Protein AF-A0A3D1TS89-F1 (afdb_monomer_lite)

Foldseek 3Di:
DDDDDPPDPPDDDDDDDDDDDDDDDDDYDDDDDDDDDDDDDDDDDDDDDDDPDDDPDDDPDDDPDDDPPPDDVPDPDPDPDDPDPPDVCVVVVVPQPPVNLLVLLVVLLVLLVVLQVLLVCLQVPVQVSLLVVLLVQLVVLQVQLVVLLVCLVPPPPDDVVVSVVSNVSSVVSNVVSVVSNVCSRVNSLVVLLVVLLVVLVVLLVQLVVLVVVLVVDPPPPVSPVSSVVSNVSSVCCNVPVNVVSVVCSNVVSVVSNVSSVVSNVVSVVSPPPDPDDDDD

Radius of gyration: 34.72 Å; chains: 1; bounding box: 80×98×60 Å

pLDDT: mean 70.54, std 24.96, range [25.84, 98.44]

Structure (mmCIF, N/CA/C/O backbone):
data_AF-A0A3D1TS89-F1
#
_entry.id   AF-A0A3D1TS89-F1
#
loop_
_atom_site.group_PDB
_atom_site.id
_atom_site.type_symbol
_atom_site.label_atom_id
_atom_site.label_alt_id
_atom_site.label_comp_id
_atom_site.label_asym_id
_atom_site.label_entity_id
_atom_site.label_seq_id
_atom_site.pdbx_PDB_ins_code
_atom_site.Cartn_x
_atom_site.Cartn_y
_atom_site.Cartn_z
_atom_site.occupancy
_atom_site.B_iso_or_equiv
_atom_site.auth_seq_id
_atom_site.auth_comp_id
_atom_site.auth_asym_id
_atom_site.auth_atom_id
_atom_site.pdbx_PDB_model_num
ATOM 1 N N . MET A 1 1 ? 14.063 82.127 -15.639 1.00 40.19 1 MET A N 1
ATOM 2 C CA . MET A 1 1 ? 14.107 81.182 -16.774 1.00 40.19 1 MET A CA 1
ATOM 3 C C . MET A 1 1 ? 12.756 80.495 -16.838 1.00 40.19 1 MET A C 1
ATOM 5 O O . MET A 1 1 ? 12.401 79.827 -15.882 1.00 40.19 1 MET A O 1
ATOM 9 N N . ASN A 1 2 ? 11.974 80.741 -17.889 1.00 48.22 2 ASN A N 1
ATOM 10 C CA . ASN A 1 2 ? 10.830 79.889 -18.227 1.00 48.22 2 ASN A CA 1
ATOM 11 C C . ASN A 1 2 ? 11.417 78.583 -18.782 1.00 48.22 2 ASN A C 1
ATOM 13 O O . ASN A 1 2 ? 12.290 78.688 -19.651 1.00 48.22 2 ASN A O 1
ATOM 17 N N . PRO A 1 3 ? 11.088 77.401 -18.238 1.00 41.72 3 PRO A N 1
ATOM 18 C CA . PRO A 1 3 ? 10.093 76.563 -18.924 1.00 41.72 3 PRO A CA 1
ATOM 19 C C . PRO A 1 3 ? 9.348 75.574 -17.996 1.00 41.72 3 PRO A C 1
ATOM 21 O O . PRO A 1 3 ? 9.825 75.229 -16.920 1.00 41.72 3 PRO A O 1
ATOM 24 N N . GLY A 1 4 ? 8.202 75.044 -18.432 1.00 39.94 4 GLY A N 1
ATOM 25 C CA . GLY A 1 4 ? 7.553 73.945 -17.704 1.00 39.94 4 GLY A CA 1
ATOM 26 C C . GLY A 1 4 ? 6.252 73.428 -18.305 1.00 39.94 4 GLY A C 1
ATOM 27 O O . GLY A 1 4 ? 5.284 73.226 -17.587 1.00 39.94 4 GLY A O 1
ATOM 28 N N . ASN A 1 5 ? 6.227 73.294 -19.629 1.00 49.88 5 ASN A N 1
ATOM 29 C CA . ASN A 1 5 ? 5.169 72.696 -20.442 1.00 49.88 5 ASN A CA 1
ATOM 30 C C . ASN A 1 5 ? 4.596 71.393 -19.814 1.00 49.88 5 ASN A C 1
ATOM 32 O O . ASN A 1 5 ? 5.383 70.489 -19.545 1.00 49.88 5 ASN A O 1
ATOM 36 N N . PRO A 1 6 ? 3.268 71.238 -19.640 1.00 52.34 6 PRO A N 1
ATOM 37 C CA . PRO A 1 6 ? 2.650 70.055 -19.020 1.00 52.34 6 PRO A CA 1
ATOM 38 C C . PRO A 1 6 ? 2.683 68.758 -19.859 1.00 52.34 6 PRO A C 1
ATOM 40 O O . PRO A 1 6 ? 1.991 67.801 -19.529 1.00 52.34 6 PRO A O 1
ATOM 43 N N . ASN A 1 7 ? 3.488 68.697 -20.924 1.00 53.22 7 ASN A N 1
ATOM 44 C CA . ASN A 1 7 ? 3.628 67.532 -21.803 1.00 53.22 7 ASN A CA 1
ATOM 45 C C . ASN A 1 7 ? 5.015 66.875 -21.670 1.00 53.22 7 ASN A C 1
ATOM 47 O O . ASN A 1 7 ? 5.720 66.730 -22.668 1.00 53.22 7 ASN A O 1
ATOM 51 N N . ASP A 1 8 ? 5.419 66.491 -20.456 1.00 48.09 8 ASP A N 1
ATOM 52 C CA . ASP A 1 8 ? 6.586 65.621 -20.256 1.00 48.09 8 ASP A CA 1
ATOM 53 C C . ASP A 1 8 ? 6.126 64.167 -20.002 1.00 48.09 8 ASP A C 1
ATOM 55 O O . ASP A 1 8 ? 5.500 63.900 -18.974 1.00 48.09 8 ASP A O 1
ATOM 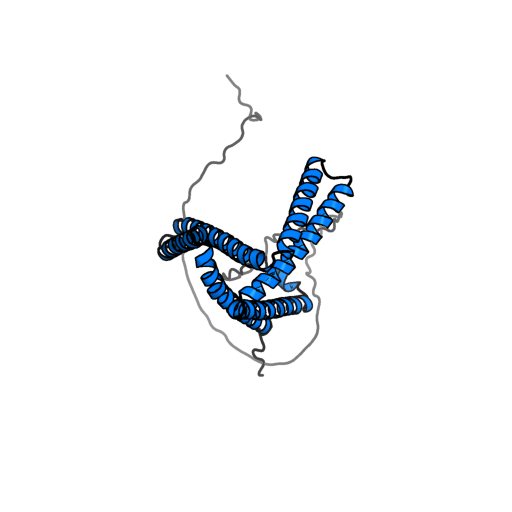59 N N . PRO A 1 9 ? 6.396 63.209 -20.913 1.00 53.19 9 PRO A N 1
ATOM 60 C CA . PRO A 1 9 ? 5.955 61.816 -20.787 1.00 53.19 9 PRO A CA 1
ATOM 61 C C . PRO A 1 9 ? 6.736 60.964 -19.771 1.00 53.19 9 PRO A C 1
ATOM 63 O O . PRO A 1 9 ? 6.579 59.743 -19.776 1.00 53.19 9 PRO A O 1
ATOM 66 N N . SER A 1 10 ? 7.611 61.540 -18.942 1.00 51.03 10 SER A N 1
ATOM 67 C CA . SER A 1 10 ? 8.634 60.769 -18.223 1.00 51.03 10 SER A CA 1
ATOM 68 C C . SER A 1 10 ? 8.554 60.778 -16.688 1.00 51.03 10 SER A C 1
ATOM 70 O O . SER A 1 10 ? 9.584 60.714 -16.020 1.00 51.03 10 SER A O 1
ATOM 72 N N . GLN A 1 11 ? 7.351 60.757 -16.093 1.00 43.72 11 GLN A N 1
ATOM 73 C CA . GLN A 1 11 ? 7.194 60.449 -14.658 1.00 43.72 11 GLN A CA 1
ATOM 74 C C . GLN A 1 11 ? 5.981 59.545 -14.347 1.00 43.72 11 GLN A C 1
ATOM 76 O O . GLN A 1 11 ? 4.845 59.936 -14.615 1.00 43.72 11 GLN A O 1
ATOM 81 N N . PRO A 1 12 ? 6.181 58.348 -13.754 1.00 53.97 12 PRO A N 1
ATOM 82 C CA . PRO A 1 12 ? 5.082 57.504 -13.288 1.00 53.97 12 PRO A CA 1
ATOM 83 C C . PRO A 1 12 ? 4.510 58.001 -11.938 1.00 53.97 12 PRO A C 1
ATOM 85 O O . PRO A 1 12 ? 5.282 58.236 -11.004 1.00 53.97 12 PRO A O 1
ATOM 88 N N . PRO A 1 13 ? 3.176 58.137 -11.788 1.00 44.53 13 PRO A N 1
ATOM 89 C CA . PRO A 1 13 ? 2.550 58.598 -10.547 1.00 44.53 13 PRO A CA 1
ATOM 90 C C . PRO A 1 13 ? 2.378 57.475 -9.505 1.00 44.53 13 PRO A C 1
ATOM 92 O O . PRO A 1 13 ? 1.856 56.400 -9.797 1.00 44.53 13 PRO A O 1
ATOM 95 N N . GLN A 1 14 ? 2.787 57.754 -8.262 1.00 46.47 14 GLN A N 1
ATOM 96 C CA . GLN A 1 14 ? 2.504 56.938 -7.073 1.00 46.47 14 GLN A CA 1
ATOM 97 C C . GLN A 1 14 ? 1.085 57.220 -6.533 1.00 46.47 14 GLN A C 1
ATOM 99 O O . GLN A 1 14 ? 0.728 58.393 -6.409 1.00 46.47 14 GLN A O 1
ATOM 104 N N . PRO A 1 15 ? 0.291 56.211 -6.123 1.00 50.06 15 PRO A N 1
ATOM 105 C CA . PRO A 1 15 ? -0.938 56.450 -5.360 1.00 50.06 15 PRO A CA 1
ATOM 106 C C . PRO A 1 15 ? -0.674 56.530 -3.847 1.00 50.06 15 PRO A C 1
ATOM 108 O O . PRO A 1 15 ? -0.185 55.581 -3.234 1.00 50.06 15 PRO A O 1
ATOM 111 N N . GLY A 1 16 ? -1.019 57.678 -3.257 1.00 37.56 16 GLY A N 1
ATOM 112 C CA . GLY A 1 16 ? -0.952 57.962 -1.824 1.00 37.56 16 GLY A CA 1
ATOM 113 C C . GLY A 1 16 ? -2.135 57.408 -1.021 1.00 37.56 16 GLY A C 1
ATOM 114 O O . GLY A 1 16 ? -3.261 57.316 -1.504 1.00 37.56 16 GLY A O 1
ATOM 115 N N . TYR A 1 17 ? -1.853 57.068 0.237 1.00 35.25 17 TYR A N 1
ATOM 116 C CA . TYR A 1 17 ? -2.813 56.662 1.264 1.00 35.25 17 TYR A CA 1
ATOM 117 C C . TYR A 1 17 ? -3.604 57.876 1.807 1.00 35.25 17 TYR A C 1
ATOM 119 O O . TYR A 1 17 ? -2.996 58.869 2.201 1.00 35.25 17 TYR A O 1
ATOM 127 N N . GLY A 1 18 ? -4.936 57.776 1.913 1.00 38.44 18 GLY A N 1
ATOM 128 C CA . GLY A 1 18 ? -5.810 58.690 2.680 1.00 38.44 18 GLY A CA 1
ATOM 129 C C . GLY A 1 18 ? -6.929 57.877 3.351 1.00 38.44 18 GLY A C 1
ATOM 130 O O . GLY A 1 18 ? -7.566 57.071 2.686 1.00 38.44 18 GLY A O 1
ATOM 131 N N . ALA A 1 19 ? -7.005 57.795 4.684 1.00 33.06 19 ALA A N 1
ATOM 132 C CA . ALA A 1 19 ? -7.527 58.762 5.665 1.00 33.06 19 ALA A CA 1
ATOM 133 C C . ALA A 1 19 ? -9.059 58.640 5.860 1.00 33.06 19 ALA A C 1
ATOM 135 O O . ALA A 1 19 ? -9.847 59.096 5.040 1.00 33.06 19 ALA A O 1
ATOM 136 N N . TYR A 1 20 ? -9.456 58.006 6.973 1.00 37.00 20 TYR A N 1
ATOM 137 C CA . TYR A 1 20 ? -10.838 57.851 7.448 1.00 37.00 20 TYR A CA 1
ATOM 138 C C . TYR A 1 20 ? -11.316 59.086 8.231 1.00 37.00 20 TYR A C 1
ATOM 140 O O . TYR A 1 20 ? -10.572 59.582 9.077 1.00 37.00 20 TYR A O 1
ATOM 148 N N . ALA A 1 21 ? -12.584 59.485 8.054 1.00 37.97 21 ALA A N 1
ATOM 149 C CA . ALA A 1 21 ? -13.381 60.192 9.070 1.00 37.97 21 ALA A CA 1
ATOM 150 C C . ALA A 1 21 ? -14.913 60.016 8.841 1.00 37.97 21 ALA A C 1
ATOM 152 O O . ALA A 1 21 ? -15.308 59.788 7.698 1.00 37.97 21 ALA A O 1
ATOM 153 N N . PRO A 1 22 ? -15.773 60.099 9.889 1.00 50.25 22 PRO A N 1
ATOM 154 C CA . PRO A 1 22 ? -17.150 59.568 9.905 1.00 50.25 22 PRO A CA 1
ATOM 155 C C . PRO A 1 22 ? -18.265 60.639 10.008 1.00 50.25 22 PRO A C 1
ATOM 157 O O . PRO A 1 22 ? -18.001 61.778 10.386 1.00 50.25 22 PRO A O 1
ATOM 160 N N . SER A 1 23 ? -19.536 60.256 9.803 1.00 34.03 23 SER A N 1
ATOM 161 C CA . SER A 1 23 ? -20.705 61.026 10.278 1.00 34.03 23 SER A CA 1
ATOM 162 C C . SER A 1 23 ? -21.947 60.155 10.565 1.00 34.03 23 SER A C 1
ATOM 164 O O . SER A 1 23 ? -22.224 59.171 9.886 1.00 34.03 23 SER A O 1
ATOM 166 N N . GLN A 1 24 ? -22.646 60.523 11.646 1.00 36.09 24 GLN A N 1
ATOM 167 C CA . GLN A 1 24 ? -23.848 59.930 12.259 1.00 36.09 24 GLN A CA 1
ATOM 168 C C . GLN A 1 24 ? -25.147 60.567 11.720 1.00 36.09 24 GLN A C 1
ATOM 170 O O . GLN A 1 24 ? -25.081 61.725 11.323 1.00 36.09 24 GLN A O 1
ATOM 175 N N . GLN A 1 25 ? -26.301 59.875 11.838 1.00 34.69 25 GLN A N 1
ATOM 176 C CA . GLN A 1 25 ? -27.691 60.369 12.112 1.00 34.69 25 GLN A CA 1
ATOM 177 C C . GLN A 1 25 ? -28.694 59.220 11.795 1.00 34.69 25 GLN A C 1
ATOM 179 O O . GLN A 1 25 ? -28.602 58.656 10.715 1.00 34.69 25 GLN A O 1
ATOM 184 N N . ALA A 1 26 ? -29.514 58.624 12.682 1.00 29.94 26 ALA A N 1
ATOM 185 C CA . ALA A 1 26 ? -30.564 59.061 13.631 1.00 29.94 26 ALA A CA 1
ATOM 186 C C . ALA A 1 26 ? -32.002 59.160 13.030 1.00 29.94 26 ALA A C 1
ATOM 188 O O . ALA A 1 26 ? -32.164 59.753 11.974 1.00 29.94 26 ALA A O 1
ATOM 189 N N . GLN A 1 27 ? -33.001 58.654 13.799 1.00 31.94 27 GLN A N 1
ATOM 190 C CA . GLN A 1 27 ? -34.487 58.866 13.780 1.00 31.94 27 GLN A CA 1
ATOM 191 C C . GLN A 1 27 ? -35.398 57.875 12.995 1.00 31.94 27 GLN A C 1
ATOM 193 O O . GLN A 1 27 ? -35.215 57.678 11.805 1.00 31.94 27 GLN A O 1
ATOM 198 N N . GLN A 1 28 ? -36.245 57.066 13.686 1.00 29.56 28 GLN A N 1
ATOM 199 C CA . GLN A 1 28 ? -37.684 57.267 14.080 1.00 29.56 28 GLN A CA 1
ATOM 200 C C . GLN A 1 28 ? -38.658 57.109 12.878 1.00 29.56 28 GLN A C 1
ATOM 202 O O . GLN A 1 28 ? -38.358 57.637 11.826 1.00 29.56 28 GLN A O 1
ATOM 207 N N . SER A 1 29 ? -39.864 56.507 12.878 1.00 28.30 29 SER A N 1
ATOM 208 C CA . SER A 1 29 ? -40.803 55.880 13.840 1.00 28.30 29 SER A CA 1
ATOM 209 C C . SER A 1 29 ? -42.105 55.461 13.075 1.00 28.30 29 SER A C 1
ATOM 211 O O . SER A 1 29 ? -42.263 55.906 11.944 1.00 28.30 29 SER A O 1
ATOM 213 N N . GLN A 1 30 ? -43.044 54.740 13.736 1.00 29.59 30 GLN A N 1
ATOM 214 C CA . GLN A 1 30 ? -44.508 54.551 13.439 1.00 29.59 30 GLN A CA 1
ATOM 215 C C . GLN A 1 30 ? -44.925 53.362 12.522 1.00 29.59 30 GLN A C 1
ATOM 217 O O . GLN A 1 30 ? -44.375 53.200 11.443 1.00 29.59 30 GLN A O 1
ATOM 222 N N . GLN A 1 31 ? -45.690 52.355 13.013 1.00 29.03 31 GLN A N 1
ATOM 223 C CA . GLN A 1 31 ? -47.183 52.239 13.125 1.00 29.03 31 GLN A CA 1
ATOM 224 C C . GLN A 1 31 ? -47.865 52.272 11.728 1.00 29.03 31 GLN A C 1
ATOM 226 O O . GLN A 1 31 ? -47.502 53.114 10.927 1.00 29.03 31 GLN A O 1
ATOM 231 N N . GLN A 1 32 ? -48.822 51.424 11.306 1.00 30.34 32 GLN A N 1
ATOM 232 C CA . GLN A 1 32 ? -50.065 50.998 11.963 1.00 30.34 32 GLN A CA 1
ATOM 233 C C . GLN A 1 32 ? -50.898 50.052 11.037 1.00 30.34 32 GLN A C 1
ATOM 235 O O . GLN A 1 32 ? -50.837 50.201 9.822 1.00 30.34 32 GLN A O 1
ATOM 240 N N . ASP A 1 33 ? -51.659 49.127 11.644 1.00 27.08 33 ASP A N 1
ATOM 241 C CA . ASP A 1 33 ? -52.978 48.516 11.310 1.00 27.08 33 ASP A CA 1
ATOM 242 C C . ASP A 1 33 ? -53.505 48.230 9.874 1.00 27.08 33 ASP A C 1
ATOM 244 O O . ASP A 1 33 ? -53.543 49.098 9.009 1.00 27.08 33 ASP A O 1
ATOM 248 N N . GLY A 1 34 ? -54.152 47.053 9.714 1.00 25.84 34 GLY A N 1
ATOM 249 C CA . GLY A 1 34 ? -55.278 46.852 8.770 1.00 25.84 34 GLY A CA 1
ATOM 250 C C . GLY A 1 34 ? -55.470 45.432 8.172 1.00 25.84 34 GLY A C 1
ATOM 251 O O . GLY A 1 34 ? -54.607 45.010 7.410 1.00 25.84 34 GLY A O 1
ATOM 252 N N . PRO A 1 35 ? -56.573 44.691 8.453 1.00 40.28 35 PRO A N 1
ATOM 253 C CA . PRO A 1 35 ? -56.769 43.272 8.082 1.00 40.28 35 PRO A CA 1
ATOM 254 C C . PRO A 1 35 ? -57.795 43.026 6.941 1.00 40.28 35 PRO A C 1
ATOM 256 O O . PRO A 1 35 ? -58.349 43.973 6.399 1.00 40.28 35 PRO A O 1
ATOM 259 N N . GLN A 1 36 ? -58.115 41.735 6.698 1.00 29.09 36 GLN A N 1
ATOM 260 C CA . GLN A 1 36 ? -59.255 41.161 5.930 1.00 29.09 36 GLN A CA 1
ATOM 261 C C . GLN A 1 36 ? -59.064 40.992 4.408 1.00 29.09 36 GLN A C 1
ATOM 263 O O . GLN A 1 36 ? -58.451 41.818 3.758 1.00 29.09 36 GLN A O 1
ATOM 268 N N . SER A 1 37 ? -59.609 39.992 3.707 1.00 29.36 37 SER A N 1
ATOM 269 C CA . SER A 1 37 ? -60.299 38.721 3.995 1.00 29.36 37 SER A CA 1
ATOM 270 C C . SER A 1 37 ? -60.780 38.171 2.639 1.00 29.36 37 SER A C 1
ATOM 272 O O . SER A 1 37 ? -61.256 38.962 1.831 1.00 29.36 37 SER A O 1
ATOM 274 N N . GLY A 1 38 ? -60.811 36.847 2.452 1.00 25.98 38 GLY A N 1
ATOM 275 C CA . GLY A 1 38 ? -61.900 36.206 1.698 1.00 25.98 38 GLY A CA 1
ATOM 276 C C . GLY A 1 38 ? -61.616 35.666 0.289 1.00 25.98 38 GLY A C 1
ATOM 277 O O . GLY A 1 38 ? -61.514 36.421 -0.666 1.00 25.98 38 GLY A O 1
ATOM 278 N N . GLY A 1 39 ? -61.703 34.336 0.177 1.00 27.80 39 GLY A N 1
ATOM 279 C CA . GLY A 1 39 ? -62.531 33.675 -0.844 1.00 27.80 39 GLY A CA 1
ATOM 280 C C . GLY A 1 39 ? -61.820 33.090 -2.077 1.00 27.80 39 GLY A C 1
ATOM 281 O O . GLY A 1 39 ? -60.832 33.667 -2.514 1.00 27.80 39 GLY A O 1
ATOM 282 N N . PRO A 1 40 ? -62.281 31.937 -2.613 1.00 43.97 40 PRO A N 1
ATOM 283 C CA . PRO A 1 40 ? -61.486 31.051 -3.463 1.00 43.97 40 PRO A CA 1
ATOM 284 C C . PRO A 1 40 ? -61.878 31.104 -4.955 1.00 43.97 40 PRO A C 1
ATOM 286 O O . PRO A 1 40 ? -62.817 31.793 -5.338 1.00 43.97 40 PRO A O 1
ATOM 289 N N . ASP A 1 41 ? -61.166 30.297 -5.748 1.00 32.06 41 ASP A N 1
ATOM 290 C CA . ASP A 1 41 ? -61.476 29.856 -7.118 1.00 32.06 41 ASP A CA 1
ATOM 291 C C . ASP A 1 41 ? -60.986 30.746 -8.275 1.00 32.06 41 ASP A C 1
ATOM 293 O O . ASP A 1 41 ? -61.513 31.819 -8.545 1.00 32.06 41 ASP A O 1
ATOM 297 N N . ALA A 1 42 ? -59.987 30.241 -9.012 1.00 31.33 42 ALA A N 1
ATOM 298 C CA . ALA A 1 42 ? -60.090 29.918 -10.444 1.00 31.33 42 ALA A CA 1
ATOM 299 C C . ALA A 1 42 ? -58.698 29.850 -11.093 1.00 31.33 42 ALA A C 1
ATOM 301 O O . ALA A 1 42 ? -57.951 30.824 -11.170 1.00 31.33 42 ALA A O 1
ATOM 302 N N . GLU A 1 43 ? -58.372 28.666 -11.600 1.00 34.66 43 GLU A N 1
ATOM 303 C CA . GLU A 1 43 ? -57.300 28.431 -12.559 1.00 34.66 43 GLU A CA 1
ATOM 304 C C . GLU A 1 43 ? -57.565 29.211 -13.858 1.00 34.66 43 GLU A C 1
ATOM 306 O O . GLU A 1 43 ? -58.669 29.128 -14.393 1.00 34.66 43 GLU A O 1
ATOM 311 N N . GLN A 1 44 ? -56.551 29.894 -14.410 1.00 31.62 44 GLN A N 1
ATOM 312 C CA . GLN A 1 44 ? -56.351 30.015 -15.862 1.00 31.62 44 GLN A CA 1
ATOM 313 C C . GLN A 1 44 ? -54.963 30.590 -16.226 1.00 31.62 44 GLN A C 1
ATOM 315 O O . GLN A 1 44 ? -54.577 31.690 -15.852 1.00 31.62 44 GLN A O 1
ATOM 320 N N . THR A 1 45 ? -54.245 29.749 -16.971 1.00 31.86 45 THR A N 1
ATOM 321 C CA . THR A 1 45 ? -53.106 29.873 -17.907 1.00 31.86 45 THR A CA 1
ATOM 322 C C . THR A 1 45 ? -52.733 31.246 -18.527 1.00 31.86 45 THR A C 1
ATOM 324 O O . THR A 1 45 ? -53.512 32.193 -18.507 1.00 31.86 45 THR A O 1
ATOM 327 N N . PRO A 1 46 ? -51.519 31.364 -19.117 1.00 40.91 46 PRO A N 1
ATOM 328 C CA . PRO A 1 46 ? -50.626 32.509 -18.954 1.00 40.91 46 PRO A CA 1
ATOM 329 C C . PRO A 1 46 ? -50.844 33.614 -19.993 1.00 40.91 46 PRO A C 1
ATOM 331 O O . PRO A 1 46 ? -50.979 33.346 -21.187 1.00 40.91 46 PRO A O 1
ATOM 334 N N . ARG A 1 47 ? -50.763 34.880 -19.563 1.00 26.80 47 ARG A N 1
ATOM 335 C CA . ARG A 1 47 ? -50.569 36.014 -20.473 1.00 26.80 47 ARG A CA 1
ATOM 336 C C . ARG A 1 47 ? -49.153 36.557 -20.371 1.00 26.80 47 ARG A C 1
ATOM 338 O O . ARG A 1 47 ? -48.759 37.158 -19.380 1.00 26.80 47 ARG A O 1
ATOM 345 N N . TYR A 1 48 ? -48.434 36.360 -21.468 1.00 37.03 48 TYR A N 1
ATOM 346 C CA . TYR A 1 48 ? -47.291 37.154 -21.883 1.00 37.03 48 TYR A CA 1
ATOM 347 C C . TYR A 1 48 ? -47.722 38.630 -21.919 1.00 37.03 48 TYR A C 1
ATOM 349 O O . TYR A 1 48 ? -48.597 38.996 -22.704 1.00 37.03 48 TYR A O 1
ATOM 357 N N . SER A 1 49 ? -47.144 39.469 -21.063 1.00 34.19 49 SER A N 1
ATOM 358 C CA . SER A 1 49 ? -47.250 40.924 -21.172 1.00 34.19 49 SER A CA 1
ATOM 359 C C . SER A 1 49 ? -45.842 41.466 -21.335 1.00 34.19 49 SER A C 1
ATOM 361 O O . SER A 1 49 ? -45.052 41.444 -20.397 1.00 34.19 49 SER A O 1
ATOM 363 N N . GLY A 1 50 ? -45.527 41.889 -22.558 1.00 33.69 50 GLY A N 1
ATOM 364 C CA . GLY A 1 50 ? -44.294 42.599 -22.865 1.00 33.69 50 GLY A CA 1
ATOM 365 C C . GLY A 1 50 ? -44.259 43.970 -22.191 1.00 33.69 50 GLY A C 1
ATOM 366 O O . GLY A 1 50 ? -45.296 44.599 -21.969 1.00 33.69 50 GLY A O 1
ATOM 367 N N . ASN A 1 51 ? -43.051 44.435 -21.884 1.00 35.94 51 ASN A N 1
ATOM 368 C CA . ASN A 1 51 ? -42.816 45.791 -21.406 1.00 35.94 51 ASN A CA 1
ATOM 369 C C . ASN A 1 51 ? -43.135 46.803 -22.531 1.00 35.94 51 ASN A C 1
ATOM 371 O O . ASN A 1 51 ? -42.574 46.668 -23.620 1.00 35.94 51 ASN A O 1
ATOM 375 N N . PRO A 1 52 ? -43.969 47.838 -22.300 1.00 33.22 52 PRO A N 1
ATOM 376 C CA . PRO A 1 52 ? -44.369 48.799 -23.338 1.00 33.22 52 PRO A CA 1
ATOM 377 C C . PRO A 1 52 ? -43.351 49.914 -23.625 1.00 33.22 52 PRO A C 1
ATOM 379 O O . PRO A 1 52 ? -43.662 50.839 -24.368 1.00 33.22 52 PRO A O 1
ATOM 382 N N . TYR A 1 53 ? -42.148 49.863 -23.057 1.00 37.81 53 TYR A N 1
ATOM 383 C CA . TYR A 1 53 ? -41.115 50.878 -23.273 1.00 37.81 53 TYR A CA 1
ATOM 384 C C . TYR A 1 53 ? -39.897 50.248 -23.947 1.00 37.81 53 TYR A C 1
ATOM 386 O O . TYR A 1 53 ? -38.922 49.868 -23.305 1.00 37.81 53 TYR A O 1
ATOM 394 N N . GLY A 1 54 ? -39.992 50.103 -25.268 1.00 34.78 54 GLY A N 1
ATOM 395 C CA . GLY A 1 54 ? -38.855 49.793 -26.127 1.00 34.78 54 GLY A CA 1
ATOM 396 C C . GLY A 1 54 ? -37.984 51.033 -26.332 1.00 34.78 54 GLY A C 1
ATOM 397 O O . GLY A 1 54 ? -38.489 52.105 -26.659 1.00 34.78 54 GLY A O 1
ATOM 398 N N . ASN A 1 55 ? -36.674 50.879 -26.149 1.00 37.41 55 ASN A N 1
ATOM 399 C CA . ASN A 1 55 ? -35.682 51.911 -26.439 1.00 37.41 55 ASN A CA 1
ATOM 400 C C . ASN A 1 55 ? -35.527 52.060 -27.974 1.00 37.41 55 ASN A C 1
ATOM 402 O O . ASN A 1 55 ? -35.212 51.066 -28.630 1.00 37.41 55 ASN A O 1
ATOM 406 N N . PRO A 1 56 ? -35.713 53.252 -28.576 1.00 34.94 56 PRO A N 1
ATOM 407 C CA . PRO A 1 56 ? -35.788 53.414 -30.034 1.00 34.94 56 PRO A CA 1
ATOM 408 C C . PRO A 1 56 ? -34.432 53.580 -30.751 1.00 34.94 56 PRO A C 1
ATOM 410 O O . PRO A 1 56 ? -34.410 53.892 -31.937 1.00 34.94 56 PRO A O 1
ATOM 413 N N . TYR A 1 57 ? -33.300 53.338 -30.087 1.00 37.09 57 TYR A N 1
ATOM 414 C CA . TYR A 1 57 ? -31.976 53.332 -30.724 1.00 37.09 57 TYR A CA 1
ATOM 415 C C . TYR A 1 57 ? -31.335 51.948 -30.602 1.00 37.09 57 TYR A C 1
ATOM 417 O O . TYR A 1 57 ? -30.539 51.675 -29.707 1.00 37.09 57 TYR A O 1
ATOM 425 N N . GLY A 1 58 ? -31.727 51.053 -31.509 1.00 36.69 58 GLY A N 1
ATOM 426 C CA . GLY A 1 58 ? -31.046 49.781 -31.727 1.00 36.69 58 GLY A CA 1
ATOM 427 C C . GLY A 1 58 ? -29.754 49.994 -32.515 1.00 36.69 58 GLY A C 1
ATOM 428 O O . GLY A 1 58 ? -29.770 50.598 -33.586 1.00 36.69 58 GLY A O 1
ATOM 429 N N . ASN A 1 59 ? -28.637 49.486 -31.995 1.00 37.47 59 ASN A N 1
ATOM 430 C CA . ASN A 1 59 ? -27.371 49.427 -32.723 1.00 37.47 59 ASN A CA 1
ATOM 431 C C . ASN A 1 59 ? -27.423 48.236 -33.713 1.00 37.47 59 ASN A C 1
ATOM 433 O O . ASN A 1 59 ? -27.690 47.117 -33.271 1.00 37.47 59 ASN A O 1
ATOM 437 N N . PRO A 1 60 ? -27.188 48.422 -35.027 1.00 36.25 60 PRO A N 1
ATOM 438 C CA . PRO A 1 60 ? -27.552 47.435 -36.053 1.00 36.25 60 PRO A CA 1
ATOM 439 C C . PRO A 1 60 ? -26.515 46.326 -36.317 1.00 36.25 60 PRO A C 1
ATOM 441 O O . PRO A 1 60 ? -26.672 45.569 -37.270 1.00 36.25 60 PRO A O 1
ATOM 444 N N . TYR A 1 61 ? -25.478 46.173 -35.491 1.00 37.22 61 TYR A N 1
ATOM 445 C CA . TYR A 1 61 ? -24.484 45.106 -35.658 1.00 37.22 61 TYR A CA 1
ATOM 446 C C . TYR A 1 61 ? -24.448 44.212 -34.419 1.00 37.22 61 TYR A C 1
ATOM 448 O O . TYR A 1 61 ? -23.853 44.551 -33.398 1.00 37.22 61 TYR A O 1
ATOM 456 N N . GLY A 1 62 ? -25.137 43.075 -34.511 1.00 35.38 62 GLY A N 1
ATOM 457 C CA . GLY A 1 62 ? -25.149 42.039 -33.486 1.00 35.38 62 GLY A CA 1
ATOM 458 C C . GLY A 1 62 ? -23.895 41.164 -33.520 1.00 35.38 62 GLY A C 1
ATOM 459 O O . GLY A 1 62 ? -23.449 40.743 -34.584 1.00 35.38 62 GLY A O 1
ATOM 460 N N . TYR A 1 63 ? -23.393 40.831 -32.332 1.00 33.41 63 TYR A N 1
ATOM 461 C CA . TYR A 1 63 ? -22.549 39.663 -32.078 1.00 33.41 63 TYR A CA 1
ATOM 462 C C . TYR A 1 63 ? -23.232 38.807 -30.993 1.00 33.41 63 TYR A C 1
ATOM 464 O O . TYR A 1 63 ? -23.673 39.363 -29.986 1.00 33.41 63 TYR A O 1
ATOM 472 N N . PRO A 1 64 ? -23.350 37.474 -31.154 1.00 40.66 64 PRO A N 1
ATOM 473 C CA . PRO A 1 64 ? -24.182 36.626 -30.299 1.00 40.66 64 PRO A CA 1
ATOM 474 C C . PRO A 1 64 ? -23.416 36.082 -29.081 1.00 40.66 64 PRO A C 1
ATOM 476 O O . PRO A 1 64 ? -23.456 34.888 -28.801 1.00 40.66 64 PRO A O 1
ATOM 479 N N . TYR A 1 65 ? -22.713 36.944 -28.349 1.00 38.97 65 TYR A N 1
ATOM 480 C CA . TYR A 1 65 ? -22.140 36.588 -27.050 1.00 38.97 65 TYR A CA 1
ATOM 481 C C . TYR A 1 65 ? -22.539 37.645 -26.023 1.00 38.97 65 TYR A C 1
ATOM 483 O O . TYR A 1 65 ? -21.979 38.736 -25.975 1.00 38.97 65 TYR A O 1
ATOM 491 N N . GLY A 1 66 ? -23.554 37.321 -25.221 1.00 39.56 66 GLY A N 1
ATOM 492 C CA . GLY A 1 66 ? -23.929 38.118 -24.060 1.00 39.56 66 GLY A CA 1
ATOM 493 C C . GLY A 1 66 ? -22.872 37.978 -22.966 1.00 39.56 66 GLY A C 1
ATOM 494 O O . GLY A 1 66 ? -22.567 36.866 -22.536 1.00 39.56 66 GLY A O 1
ATOM 495 N N . ASN A 1 67 ? -22.316 39.105 -22.522 1.00 33.41 67 ASN A N 1
ATOM 496 C CA . ASN A 1 67 ? -21.467 39.173 -21.337 1.00 33.41 67 ASN A CA 1
ATOM 497 C C . ASN A 1 67 ? -22.244 38.661 -20.104 1.00 33.41 67 ASN A C 1
ATOM 499 O O . ASN A 1 67 ? -23.330 39.174 -19.834 1.00 33.41 67 ASN A O 1
ATOM 503 N N . PRO A 1 68 ? -21.693 37.733 -19.299 1.00 44.62 68 PRO A N 1
ATOM 504 C CA . PRO A 1 68 ? -22.346 37.228 -18.086 1.00 44.62 68 PRO A CA 1
ATOM 505 C C . PRO A 1 68 ? -22.283 38.211 -16.901 1.00 44.62 68 PRO A C 1
ATOM 507 O O . PRO A 1 68 ? -22.777 37.906 -15.821 1.00 44.62 68 PRO A O 1
ATOM 510 N N . TYR A 1 69 ? -21.700 39.395 -17.099 1.00 44.47 69 TYR A N 1
ATOM 511 C CA . TYR A 1 69 ? -21.598 40.459 -16.102 1.00 44.47 69 TYR A CA 1
ATOM 512 C C . TYR A 1 69 ? -22.364 41.696 -16.576 1.00 44.47 69 TYR A C 1
ATOM 514 O O . TYR A 1 69 ? -21.791 42.756 -16.817 1.00 44.47 69 TYR A O 1
ATOM 522 N N . GLY A 1 70 ? -23.671 41.539 -16.780 1.00 37.69 70 GLY A N 1
ATOM 523 C CA . GLY A 1 70 ? -24.582 42.671 -16.904 1.00 37.69 70 GLY A CA 1
ATOM 524 C C . GLY A 1 70 ? -24.891 43.205 -15.511 1.00 37.69 70 GLY A C 1
ATOM 525 O O . GLY A 1 70 ? -25.763 42.674 -14.834 1.00 37.69 70 GLY A O 1
ATOM 526 N N . TYR A 1 71 ? -24.148 44.216 -15.066 1.00 43.62 71 TYR A N 1
ATOM 527 C CA . TYR A 1 71 ? -24.545 45.021 -13.915 1.00 43.62 71 TYR A CA 1
ATOM 528 C C . TYR A 1 71 ? -25.698 45.922 -14.368 1.00 43.62 71 TYR A C 1
ATOM 530 O O . TYR A 1 71 ? -25.480 46.823 -15.178 1.00 43.62 71 TYR A O 1
ATOM 538 N N . ASP A 1 72 ? -26.918 45.638 -13.909 1.00 42.03 72 ASP A N 1
ATOM 539 C CA . ASP A 1 72 ? -28.074 46.519 -14.082 1.00 42.03 72 ASP A CA 1
ATOM 540 C C . ASP A 1 72 ? -28.088 47.517 -12.911 1.00 42.03 72 ASP A C 1
ATOM 542 O O . ASP A 1 72 ? -28.360 47.126 -11.774 1.00 42.03 72 ASP A O 1
ATOM 546 N N . PRO A 1 73 ? -27.757 48.799 -13.137 1.00 41.28 73 PRO A N 1
ATOM 547 C CA . PRO A 1 73 ? -27.654 49.777 -12.062 1.00 41.28 73 PRO A CA 1
ATOM 548 C C . PRO A 1 73 ? -29.016 50.217 -11.493 1.00 41.28 73 PRO A C 1
ATOM 550 O O . PRO A 1 73 ? -29.031 51.054 -10.594 1.00 41.28 73 PRO A O 1
ATOM 553 N N . ASN A 1 74 ? -30.152 49.696 -11.981 1.00 42.19 74 ASN A N 1
ATOM 554 C CA . ASN A 1 74 ? -31.484 50.124 -11.539 1.00 42.19 74 ASN A CA 1
ATOM 555 C C . ASN A 1 74 ? -32.279 49.081 -10.735 1.00 42.19 74 ASN A C 1
ATOM 557 O O . ASN A 1 74 ? -33.424 49.355 -10.365 1.00 42.19 74 ASN A O 1
ATOM 561 N N . SER A 1 75 ? -31.710 47.926 -10.383 1.00 42.59 75 SER A N 1
ATOM 562 C CA . SER A 1 75 ? -32.403 46.965 -9.515 1.00 42.59 75 SER A CA 1
ATOM 563 C C . SER A 1 75 ? -32.314 47.373 -8.037 1.00 42.59 75 SER A C 1
ATOM 565 O O . SER A 1 75 ? -31.369 47.022 -7.334 1.00 42.59 75 SER A O 1
ATOM 567 N N . HIS A 1 76 ? -33.320 48.095 -7.543 1.00 42.84 76 HIS A N 1
ATOM 568 C CA . HIS A 1 76 ? -33.551 48.256 -6.104 1.00 42.84 76 HIS A CA 1
ATOM 569 C C . HIS A 1 76 ? -34.273 47.013 -5.565 1.00 42.84 76 HIS A C 1
ATOM 571 O O . HIS A 1 76 ? -35.495 47.003 -5.420 1.00 42.84 76 HIS A O 1
ATOM 577 N N . SER A 1 77 ? -33.527 45.943 -5.294 1.00 43.16 77 SER A N 1
ATOM 578 C CA . SER A 1 77 ? -34.024 44.800 -4.525 1.00 43.16 77 SER A CA 1
ATOM 579 C C . SER A 1 77 ? -33.738 45.031 -3.042 1.00 43.16 77 SER A C 1
ATOM 581 O O . SER A 1 77 ? -32.598 44.942 -2.588 1.00 43.16 77 SER A O 1
ATOM 583 N N . ASN A 1 78 ? -34.797 45.356 -2.300 1.00 45.03 78 ASN A N 1
ATOM 584 C CA . ASN A 1 78 ? -34.824 45.317 -0.843 1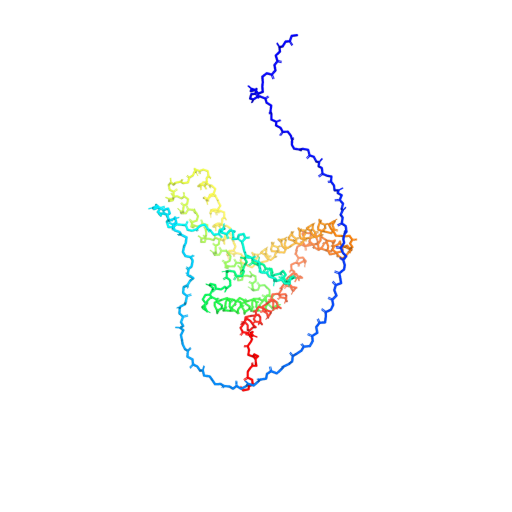.00 45.03 78 ASN A CA 1
ATOM 585 C C . ASN A 1 78 ? -34.723 43.856 -0.387 1.00 45.03 78 ASN A C 1
ATOM 587 O O . ASN A 1 78 ? -35.750 43.207 -0.212 1.00 45.03 78 ASN A O 1
ATOM 591 N N . ASP A 1 79 ? -33.506 43.351 -0.198 1.00 45.22 79 ASP A N 1
ATOM 592 C CA . ASP A 1 79 ? -33.276 42.047 0.422 1.00 45.22 79 ASP A CA 1
ATOM 593 C C . ASP A 1 79 ? -32.460 42.215 1.703 1.00 45.22 79 ASP A C 1
ATOM 595 O O . ASP A 1 79 ? -31.296 42.623 1.722 1.00 45.22 79 ASP A O 1
ATOM 599 N N . SER A 1 80 ? -33.128 41.933 2.812 1.00 40.12 80 SER A N 1
ATOM 600 C CA . SER A 1 80 ? -32.565 41.870 4.147 1.00 40.12 80 SER A CA 1
ATOM 601 C C . SER A 1 80 ? -31.560 40.723 4.243 1.00 40.12 80 SER A C 1
ATOM 603 O O . SER A 1 80 ? -31.942 39.585 4.479 1.00 40.12 80 SER A O 1
ATOM 605 N N . GLY A 1 81 ? -30.275 41.043 4.100 1.00 44.31 81 GLY A N 1
ATOM 606 C CA . GLY A 1 81 ? -29.187 40.537 4.946 1.00 44.31 81 GLY A CA 1
ATOM 607 C C . GLY A 1 81 ? -28.946 39.028 5.074 1.00 44.31 81 GLY A C 1
ATOM 608 O O . GLY A 1 81 ? -28.207 38.646 5.981 1.00 44.31 81 GLY A O 1
ATOM 609 N N . GLU A 1 82 ? -29.495 38.173 4.215 1.00 36.44 82 GLU A N 1
ATOM 610 C CA . GLU A 1 82 ? -29.124 36.758 4.184 1.00 36.44 82 GLU A CA 1
ATOM 611 C C . GLU A 1 82 ? -28.037 36.558 3.123 1.00 36.44 82 GLU A C 1
ATOM 613 O O . GLU A 1 82 ? -28.290 36.517 1.920 1.00 36.44 82 GLU A O 1
ATOM 618 N N . TRP A 1 83 ? -26.781 36.503 3.574 1.00 43.00 83 TRP A N 1
ATOM 619 C CA . TRP A 1 83 ? -25.653 36.121 2.729 1.00 43.00 83 TRP A CA 1
ATOM 620 C C . TRP A 1 83 ? -25.842 34.667 2.298 1.00 43.00 83 TRP A C 1
ATOM 622 O O . TRP A 1 83 ? -25.403 33.754 2.999 1.00 43.00 83 TRP A O 1
ATOM 632 N N . GLU A 1 84 ? -26.487 34.427 1.155 1.00 50.31 84 GLU A N 1
ATOM 633 C CA . GLU A 1 84 ? -26.443 33.102 0.549 1.00 50.31 84 GLU A CA 1
ATOM 634 C C . GLU A 1 84 ? -24.983 32.795 0.177 1.00 50.31 84 GLU A C 1
ATOM 636 O O . GLU A 1 84 ? -24.381 33.513 -0.631 1.00 50.31 84 GLU A O 1
ATOM 641 N N . PRO A 1 85 ? -24.372 31.736 0.739 1.00 56.50 85 PRO A N 1
ATOM 642 C CA . PRO A 1 85 ? -23.054 31.320 0.313 1.00 56.50 85 PRO A CA 1
ATOM 643 C C . PRO A 1 85 ? -23.174 30.814 -1.124 1.00 56.50 85 PRO A C 1
ATOM 645 O O . PRO A 1 85 ? -23.617 29.684 -1.367 1.00 56.50 85 PRO A O 1
ATOM 648 N N . VAL A 1 86 ? -22.754 31.648 -2.078 1.00 53.19 86 VAL A N 1
ATOM 649 C CA . VAL A 1 86 ? -22.468 31.250 -3.459 1.00 53.19 86 VAL A CA 1
ATOM 650 C C . VAL A 1 86 ? -21.349 30.217 -3.426 1.00 53.19 86 VAL A C 1
ATOM 652 O O . VAL A 1 86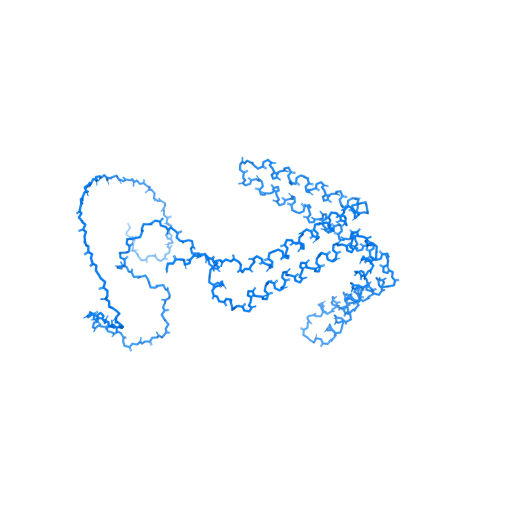 ? -20.161 30.501 -3.520 1.00 53.19 86 VAL A O 1
ATOM 655 N N . SER A 1 87 ? -21.746 28.975 -3.189 1.00 53.88 87 SER A N 1
ATOM 656 C CA . SER A 1 87 ? -20.851 27.841 -3.085 1.00 53.88 87 SER A CA 1
ATOM 657 C C . SER A 1 87 ? -20.472 27.454 -4.516 1.00 53.88 87 SER A C 1
ATOM 659 O O . SER A 1 87 ? -21.331 26.960 -5.252 1.00 53.88 87 SER A O 1
ATOM 661 N N . PRO A 1 88 ? -19.204 27.627 -4.939 1.00 54.09 88 PRO A N 1
ATOM 662 C CA . PRO A 1 88 ? -18.775 27.356 -6.317 1.00 54.09 88 PRO A CA 1
ATOM 663 C C . PRO A 1 88 ? -18.928 25.874 -6.715 1.00 54.09 88 PRO A C 1
ATOM 665 O O . PRO A 1 88 ? -18.821 25.523 -7.886 1.00 54.09 88 PRO A O 1
ATOM 668 N N . PHE A 1 89 ? -19.239 25.004 -5.749 1.00 53.94 89 PHE A N 1
ATOM 669 C CA . PHE A 1 89 ? -19.468 23.572 -5.925 1.00 53.94 89 PHE A CA 1
ATOM 670 C C . PHE A 1 89 ? -20.949 23.166 -6.019 1.00 53.94 89 PHE A C 1
ATOM 672 O O . PHE A 1 89 ? -21.233 22.025 -6.385 1.00 53.94 89 PHE A O 1
ATOM 679 N N . LYS A 1 90 ? -21.909 24.074 -5.778 1.00 50.53 90 LYS A N 1
ATOM 680 C CA . LYS A 1 90 ? -23.343 23.766 -5.965 1.00 50.53 90 LYS A CA 1
ATOM 681 C C . LYS A 1 90 ? -23.719 23.526 -7.433 1.00 50.53 90 LYS A C 1
ATOM 683 O O . LYS A 1 90 ? -24.694 22.834 -7.714 1.00 50.53 90 LYS A O 1
ATOM 688 N N . LEU A 1 91 ? -22.914 24.030 -8.369 1.00 51.19 91 LEU A N 1
ATOM 689 C CA . LEU A 1 91 ? -23.086 23.845 -9.815 1.00 51.19 91 LEU A CA 1
ATOM 690 C C . LEU A 1 91 ? -22.603 22.477 -10.332 1.00 51.19 91 LEU A C 1
ATOM 692 O O . LEU A 1 91 ? -22.977 22.084 -11.431 1.00 51.19 91 LEU A O 1
ATOM 696 N N . VAL A 1 92 ? -21.823 21.722 -9.550 1.00 55.22 92 VAL A N 1
ATOM 697 C CA . VAL A 1 92 ? -21.443 20.333 -9.888 1.00 55.22 92 VAL A CA 1
ATOM 698 C C . VAL A 1 92 ? -22.500 19.335 -9.401 1.00 55.22 92 VAL A C 1
ATOM 700 O O . VAL A 1 92 ? -22.686 18.274 -9.993 1.00 55.22 92 VAL A O 1
ATOM 703 N N . GLU A 1 93 ? -23.249 19.679 -8.353 1.00 50.12 93 GLU A N 1
ATOM 704 C CA . GLU A 1 93 ? -24.267 18.803 -7.769 1.00 50.12 93 GLU A CA 1
ATOM 705 C C . GLU A 1 93 ? -25.559 18.721 -8.603 1.00 50.12 93 GLU A C 1
ATOM 707 O O . GLU A 1 93 ? -26.204 17.667 -8.641 1.00 50.12 93 GLU A O 1
ATOM 712 N N . SER A 1 94 ? -25.921 19.797 -9.310 1.00 51.88 94 SER A N 1
ATOM 713 C CA . SER A 1 94 ? -27.126 19.867 -10.151 1.00 51.88 94 SER A CA 1
ATOM 714 C C . SER A 1 94 ? -26.991 19.156 -11.506 1.00 51.88 94 SER A C 1
ATOM 716 O O . SER A 1 94 ? -28.007 18.828 -12.115 1.00 51.88 94 SER A O 1
ATOM 718 N N . TRP A 1 95 ? -25.764 18.844 -11.942 1.00 54.53 95 TRP A N 1
ATOM 719 C CA . TRP A 1 95 ? -25.465 18.185 -13.224 1.00 54.53 95 TRP A CA 1
ATOM 720 C C . TRP A 1 95 ? -25.066 16.706 -13.108 1.00 54.53 95 TRP A C 1
ATOM 722 O O . TRP A 1 95 ? -24.693 16.087 -14.104 1.00 54.53 95 TRP A O 1
ATOM 732 N N . LEU A 1 96 ? -25.171 16.095 -11.922 1.00 56.44 96 LEU A N 1
ATOM 733 C CA . LEU A 1 96 ? -24.902 14.664 -11.760 1.00 56.44 96 LEU A CA 1
ATOM 734 C C . LEU A 1 96 ? -26.177 13.838 -12.030 1.00 56.44 96 LEU A C 1
ATOM 736 O O . LEU A 1 96 ? -27.071 13.815 -11.178 1.00 56.44 96 LEU A O 1
ATOM 740 N N . PRO A 1 97 ? -26.280 13.121 -13.173 1.00 59.34 97 PRO A N 1
ATOM 741 C CA . PRO A 1 97 ? -27.427 12.264 -13.473 1.00 59.34 97 PRO A CA 1
ATOM 742 C C . PRO A 1 97 ? -27.634 11.234 -12.356 1.00 59.34 97 PRO A C 1
ATOM 744 O O . PRO A 1 97 ? -26.673 10.776 -11.740 1.00 59.34 97 PRO A O 1
ATOM 747 N N . GLN A 1 98 ? -28.875 10.792 -12.127 1.00 57.69 98 GLN A N 1
ATOM 748 C CA . GLN A 1 98 ? -29.245 9.799 -11.096 1.00 57.69 98 GLN A CA 1
ATOM 749 C C . GLN A 1 98 ? -28.341 8.541 -11.087 1.00 57.69 98 GLN A C 1
ATOM 751 O O . GLN A 1 98 ? -28.141 7.906 -10.051 1.00 57.69 98 GLN A O 1
ATOM 756 N N . ARG A 1 99 ? -27.737 8.214 -12.240 1.00 55.50 99 ARG A N 1
ATOM 757 C CA . ARG A 1 99 ? -26.743 7.146 -12.425 1.00 55.50 99 ARG A CA 1
ATOM 758 C C . ARG A 1 99 ? -25.430 7.388 -11.669 1.00 55.50 99 ARG A C 1
ATOM 760 O O . ARG A 1 99 ? -24.897 6.439 -11.110 1.00 55.50 99 ARG A O 1
ATOM 767 N N . ALA A 1 100 ? -24.940 8.625 -11.586 1.00 59.25 100 ALA A N 1
ATOM 768 C CA . ALA A 1 100 ? -23.715 8.974 -10.865 1.00 59.25 100 ALA A CA 1
ATOM 769 C C . ALA A 1 100 ? -23.903 8.886 -9.342 1.00 59.25 100 ALA A C 1
ATOM 771 O O . ALA A 1 100 ? -23.059 8.326 -8.649 1.00 59.25 100 ALA A O 1
ATOM 772 N N . LYS A 1 101 ? -25.057 9.325 -8.816 1.00 57.44 101 LYS A N 1
ATOM 773 C CA . LYS A 1 101 ? -25.393 9.166 -7.387 1.00 57.44 101 LYS A CA 1
ATOM 774 C C . LYS A 1 101 ? -25.485 7.690 -6.975 1.00 57.44 101 LYS A C 1
ATOM 776 O O . LYS A 1 101 ? -25.022 7.335 -5.894 1.00 57.44 101 LYS A O 1
ATOM 781 N N . ASN A 1 102 ? -26.015 6.821 -7.838 1.00 63.41 102 ASN A N 1
ATOM 782 C CA . ASN A 1 102 ? -26.056 5.375 -7.589 1.00 63.41 102 ASN A CA 1
ATOM 783 C C . ASN A 1 102 ? -24.691 4.696 -7.798 1.00 63.41 102 ASN A C 1
ATOM 785 O O . ASN A 1 102 ? -24.355 3.787 -7.044 1.00 63.41 102 ASN A O 1
ATOM 789 N N . ALA A 1 103 ? -23.886 5.154 -8.762 1.00 66.50 103 ALA A N 1
ATOM 790 C CA . ALA A 1 103 ? -22.524 4.666 -8.978 1.00 66.50 103 ALA A CA 1
ATOM 791 C C . ALA A 1 103 ? -21.619 4.970 -7.778 1.00 66.50 103 ALA A C 1
ATOM 793 O O . ALA A 1 103 ? -20.909 4.087 -7.313 1.00 66.50 103 ALA A O 1
ATOM 794 N N . ILE A 1 104 ? -21.712 6.175 -7.211 1.00 70.69 104 ILE A N 1
ATOM 795 C CA . ILE A 1 104 ? -20.953 6.572 -6.018 1.00 70.69 104 ILE A CA 1
ATOM 796 C C . ILE A 1 104 ? -21.331 5.695 -4.811 1.00 70.69 104 ILE A C 1
ATOM 798 O O . ILE A 1 104 ? -20.453 5.211 -4.100 1.00 70.69 104 ILE A O 1
ATOM 802 N N . ARG A 1 105 ? -22.625 5.402 -4.611 1.00 73.44 105 ARG A N 1
ATOM 803 C CA . ARG A 1 105 ? -23.078 4.452 -3.573 1.00 73.44 105 ARG A CA 1
ATOM 804 C C . ARG A 1 105 ? -22.559 3.041 -3.815 1.00 73.44 105 ARG A C 1
ATOM 806 O O . ARG A 1 105 ? -22.097 2.402 -2.876 1.00 73.44 105 ARG A O 1
ATOM 813 N N . GLY A 1 106 ? -22.623 2.572 -5.061 1.00 76.25 106 GLY A N 1
ATOM 814 C CA . GLY A 1 106 ? -22.105 1.264 -5.454 1.00 76.25 106 GLY A CA 1
ATOM 815 C C . GLY A 1 106 ? -20.612 1.136 -5.161 1.00 76.25 106 GLY A C 1
ATOM 816 O O . GLY A 1 106 ? -20.194 0.158 -4.552 1.00 76.25 106 GLY A O 1
ATOM 817 N N . VAL A 1 107 ? -19.824 2.160 -5.500 1.00 83.50 107 VAL A N 1
ATOM 818 C CA . VAL A 1 107 ? -18.382 2.203 -5.227 1.00 83.50 107 VAL A CA 1
ATOM 819 C C . VAL A 1 107 ? -18.105 2.186 -3.723 1.00 83.50 107 VAL A C 1
ATOM 821 O O . VAL A 1 107 ? -17.330 1.344 -3.279 1.00 83.50 107 VAL A O 1
ATOM 824 N N . TYR A 1 108 ? -18.769 3.022 -2.914 1.00 83.69 108 TYR A N 1
ATOM 825 C CA . TYR A 1 108 ? -18.585 2.990 -1.453 1.00 83.69 108 TYR A CA 1
ATOM 826 C C . TYR A 1 108 ? -19.008 1.657 -0.826 1.00 83.69 108 TYR A C 1
ATOM 828 O O . TYR A 1 108 ? -18.334 1.174 0.082 1.00 83.69 108 TYR A O 1
ATOM 836 N N . GLY A 1 109 ? -20.085 1.041 -1.322 1.00 86.62 109 GLY A N 1
ATOM 837 C CA . GLY A 1 109 ? -20.544 -0.266 -0.856 1.00 86.62 109 GLY A CA 1
ATOM 838 C C . GLY A 1 109 ? -19.539 -1.374 -1.167 1.00 86.62 109 GLY A C 1
ATOM 839 O O . GLY A 1 109 ? -19.145 -2.112 -0.268 1.00 86.62 109 GLY A O 1
ATOM 840 N N . VAL A 1 110 ? -19.072 -1.462 -2.416 1.00 90.69 110 VAL A N 1
ATOM 841 C CA . VAL A 1 110 ? -18.089 -2.474 -2.837 1.00 90.69 110 VAL A CA 1
ATOM 842 C C . VAL A 1 110 ? -16.758 -2.275 -2.117 1.00 90.69 110 VAL A C 1
ATOM 844 O O . VAL A 1 110 ? -16.218 -3.236 -1.572 1.00 90.69 110 VAL A O 1
ATOM 847 N N . LEU A 1 111 ? -16.253 -1.040 -2.052 1.00 88.75 111 LEU A N 1
ATOM 848 C CA . LEU A 1 111 ? -15.021 -0.731 -1.324 1.00 88.75 111 LEU A CA 1
ATOM 849 C C . LEU A 1 111 ? -15.155 -1.047 0.167 1.00 88.75 111 LEU A C 1
ATOM 851 O O . LEU A 1 111 ? -14.230 -1.606 0.745 1.00 88.75 111 LEU A O 1
ATOM 855 N N . GLY A 1 112 ? -16.304 -0.749 0.780 1.00 89.75 112 GLY A N 1
ATOM 856 C CA . GLY A 1 112 ? -16.565 -1.049 2.185 1.00 89.75 112 GLY A CA 1
ATOM 857 C C . GLY A 1 112 ? -16.590 -2.549 2.480 1.00 89.75 112 GLY A C 1
ATOM 858 O O . GLY A 1 112 ? -15.965 -2.994 3.438 1.00 89.75 112 GLY A O 1
ATOM 859 N N . VAL A 1 113 ? -17.239 -3.350 1.630 1.00 93.75 113 VAL A N 1
ATOM 860 C CA . VAL A 1 113 ? -17.241 -4.817 1.769 1.00 93.75 113 VAL A CA 1
ATOM 861 C C . VAL A 1 113 ? -15.835 -5.384 1.583 1.00 93.75 113 VAL A C 1
ATOM 863 O O . VAL A 1 113 ? -15.387 -6.174 2.411 1.00 93.75 113 VAL A O 1
ATOM 866 N N . MET A 1 114 ? -15.113 -4.950 0.545 1.00 93.44 114 MET A N 1
ATOM 867 C CA . MET A 1 114 ? -13.727 -5.373 0.312 1.00 93.44 114 MET A CA 1
ATOM 868 C C . MET A 1 114 ? -12.825 -5.007 1.492 1.00 93.44 114 MET A C 1
ATOM 870 O O . MET A 1 114 ? -12.026 -5.829 1.930 1.00 93.44 114 MET A O 1
ATOM 874 N N . ALA A 1 115 ? -12.999 -3.809 2.052 1.00 91.50 115 ALA A N 1
ATOM 875 C CA . ALA A 1 115 ? -12.284 -3.355 3.234 1.00 91.50 115 ALA A CA 1
ATOM 876 C C . ALA A 1 115 ? -12.557 -4.263 4.447 1.00 91.50 115 ALA A C 1
ATOM 878 O O . ALA A 1 115 ? -11.620 -4.742 5.078 1.00 91.50 115 ALA A O 1
ATOM 879 N N . ILE A 1 116 ? -13.817 -4.591 4.744 1.00 93.62 116 ILE A N 1
ATOM 880 C CA . ILE A 1 116 ? -14.138 -5.500 5.857 1.00 93.62 116 ILE A CA 1
ATOM 881 C C . ILE A 1 116 ? -13.507 -6.878 5.645 1.00 93.62 116 ILE A C 1
ATOM 883 O O . ILE A 1 116 ? -12.868 -7.400 6.556 1.00 93.62 116 ILE A O 1
ATOM 887 N N . VAL A 1 117 ? -13.659 -7.462 4.452 1.00 95.19 117 VAL A N 1
ATOM 888 C CA . VAL A 1 117 ? -13.117 -8.794 4.144 1.00 95.19 117 VAL A CA 1
ATOM 889 C C . VAL A 1 117 ? -11.598 -8.808 4.301 1.00 95.19 117 VAL A C 1
ATOM 891 O O . VAL A 1 117 ? -11.061 -9.694 4.965 1.00 95.19 117 VAL A O 1
ATOM 894 N N . LEU A 1 118 ? -10.909 -7.809 3.745 1.00 92.56 118 LEU A N 1
ATOM 895 C CA . LEU A 1 118 ? -9.459 -7.682 3.867 1.00 92.56 118 LEU A CA 1
ATOM 896 C C . LEU A 1 118 ? -9.027 -7.446 5.318 1.00 92.56 118 LEU A C 1
ATOM 898 O O . LEU A 1 118 ? -8.089 -8.092 5.773 1.00 92.56 118 LEU A O 1
ATOM 902 N N . GLY A 1 119 ? -9.721 -6.580 6.059 1.00 92.31 119 GLY A N 1
ATOM 903 C CA . GLY A 1 119 ? -9.432 -6.309 7.467 1.00 92.31 119 GLY A CA 1
ATOM 904 C C . GLY A 1 119 ? -9.568 -7.560 8.335 1.00 92.31 119 GLY A C 1
ATOM 905 O O . GLY A 1 119 ? -8.656 -7.889 9.088 1.00 92.31 119 GLY A O 1
ATOM 906 N N . ILE A 1 120 ? -10.654 -8.321 8.172 1.00 94.62 120 ILE A N 1
ATOM 907 C CA . ILE A 1 120 ? -10.865 -9.588 8.889 1.00 94.62 120 ILE A CA 1
ATOM 908 C C . ILE A 1 120 ? -9.801 -10.624 8.503 1.00 94.62 120 ILE A C 1
ATOM 910 O O . ILE A 1 120 ? -9.229 -11.268 9.382 1.00 94.62 120 ILE A O 1
ATOM 914 N N . ALA A 1 121 ? -9.498 -10.777 7.211 1.00 93.12 121 ALA A N 1
ATOM 915 C CA . ALA A 1 121 ? -8.470 -11.711 6.750 1.00 93.12 121 ALA A CA 1
ATOM 916 C C . ALA A 1 121 ? -7.093 -11.388 7.352 1.00 93.12 121 ALA A C 1
ATOM 918 O O . ALA A 1 121 ? -6.363 -12.290 7.763 1.00 93.12 121 ALA A O 1
ATOM 919 N N . LEU A 1 122 ? -6.765 -10.101 7.461 1.00 92.19 122 LEU A N 1
ATOM 920 C CA . LEU A 1 122 ? -5.504 -9.616 8.010 1.00 92.19 122 LEU A CA 1
ATOM 921 C C . LEU A 1 122 ? -5.422 -9.802 9.536 1.00 92.19 122 LEU A C 1
ATOM 923 O O . LEU A 1 122 ? -4.351 -10.118 10.043 1.00 92.19 122 LEU A O 1
ATOM 927 N N . LEU A 1 123 ? -6.548 -9.686 10.249 1.00 92.56 123 LEU A N 1
ATOM 928 C CA . LEU A 1 123 ? -6.630 -9.920 11.697 1.00 92.56 123 LEU A CA 1
ATOM 929 C C . LEU A 1 123 ? -6.550 -11.403 12.075 1.00 92.56 123 LEU A C 1
ATOM 931 O O . LEU A 1 123 ? -5.883 -11.751 13.045 1.00 92.56 123 LEU A O 1
ATOM 935 N N . ILE A 1 124 ? -7.229 -12.278 11.329 1.00 94.75 124 ILE A N 1
ATOM 936 C CA . ILE A 1 124 ? -7.276 -13.710 11.656 1.00 94.75 124 ILE A CA 1
ATOM 937 C C . ILE A 1 124 ? -6.056 -14.443 11.063 1.00 94.75 124 ILE A C 1
ATOM 939 O O . ILE A 1 124 ? -5.472 -15.304 11.717 1.00 94.75 124 ILE A O 1
ATOM 943 N N . TRP A 1 125 ? -5.648 -14.103 9.833 1.00 94.12 125 TRP A N 1
ATOM 944 C CA . TRP A 1 125 ? -4.572 -14.776 9.090 1.00 94.12 125 TRP A CA 1
ATOM 945 C C . TRP A 1 125 ? -3.585 -13.758 8.489 1.00 94.12 125 TRP A C 1
ATOM 947 O O . TRP A 1 125 ? -3.462 -13.671 7.260 1.00 94.12 125 TRP A O 1
ATOM 957 N N . PRO A 1 126 ? -2.828 -13.005 9.308 1.00 90.06 126 PRO A N 1
ATOM 958 C CA . PRO A 1 126 ? -1.901 -11.994 8.799 1.00 90.06 126 PRO A CA 1
ATOM 959 C C . PRO A 1 126 ? -0.860 -12.593 7.846 1.00 90.06 126 PRO A C 1
ATOM 961 O O . PRO A 1 126 ? -0.637 -12.062 6.761 1.00 90.06 126 PRO A O 1
ATOM 964 N N . GLY A 1 127 ? -0.278 -13.748 8.190 1.00 90.19 127 GLY A N 1
ATOM 965 C CA . GLY A 1 127 ? 0.772 -14.381 7.384 1.00 90.19 127 GLY A CA 1
ATOM 966 C C . GLY A 1 127 ? 0.308 -14.838 5.996 1.00 90.19 127 GLY A C 1
ATOM 967 O O . GLY A 1 127 ? 1.002 -14.613 5.006 1.00 90.19 127 GLY A O 1
ATOM 968 N N . VAL A 1 128 ? -0.878 -15.447 5.896 1.00 93.31 128 VAL A N 1
ATOM 969 C CA . VAL A 1 128 ? -1.421 -15.898 4.602 1.00 93.31 128 VAL A CA 1
ATOM 970 C C . VAL A 1 128 ? -1.873 -14.707 3.765 1.00 93.31 128 VAL A C 1
ATOM 972 O O . VAL A 1 128 ? -1.555 -14.647 2.578 1.00 93.31 128 VAL A O 1
ATOM 975 N N . THR A 1 129 ? -2.535 -13.728 4.383 1.00 93.81 129 THR A N 1
ATOM 976 C CA . THR A 1 129 ? -2.983 -12.504 3.704 1.00 93.81 129 THR A CA 1
ATOM 977 C C . THR A 1 129 ? -1.801 -11.728 3.122 1.00 93.81 129 THR A C 1
ATOM 979 O O . THR A 1 129 ? -1.817 -11.371 1.944 1.00 93.81 129 THR A O 1
ATOM 982 N N . LEU A 1 130 ? -0.724 -11.552 3.895 1.00 93.81 130 LEU A N 1
ATOM 983 C CA . LEU A 1 130 ? 0.511 -10.906 3.439 1.00 93.81 130 LEU A CA 1
ATOM 984 C C . LEU A 1 130 ? 1.208 -11.685 2.324 1.00 93.81 130 LEU A C 1
ATOM 986 O O . LEU A 1 130 ? 1.718 -11.081 1.383 1.00 93.81 130 LEU A O 1
ATOM 990 N N . LYS A 1 131 ? 1.207 -13.021 2.389 1.00 94.81 131 LYS A N 1
ATOM 991 C CA . LYS A 1 131 ? 1.745 -13.860 1.313 1.00 94.81 131 LYS A CA 1
ATOM 992 C C . LYS A 1 131 ? 0.956 -13.673 0.017 1.00 94.81 131 LYS A C 1
ATOM 994 O O . LYS A 1 131 ? 1.565 -13.517 -1.035 1.00 94.81 131 LYS A O 1
ATOM 999 N N . ILE A 1 132 ? -0.377 -13.674 0.075 1.00 95.81 132 ILE A N 1
ATOM 1000 C CA . ILE A 1 132 ? -1.226 -13.455 -1.109 1.00 95.81 132 ILE A CA 1
ATOM 1001 C C . ILE A 1 132 ? -0.970 -12.060 -1.688 1.00 95.81 132 ILE A C 1
ATOM 1003 O O . ILE A 1 132 ? -0.763 -11.934 -2.894 1.00 95.81 132 ILE A O 1
ATOM 1007 N N . ALA A 1 133 ? -0.906 -11.032 -0.837 1.00 94.69 133 ALA A N 1
ATOM 1008 C CA . ALA A 1 133 ? -0.570 -9.672 -1.253 1.00 94.69 133 ALA A CA 1
ATOM 1009 C C . ALA A 1 133 ? 0.813 -9.603 -1.921 1.00 94.69 133 ALA A C 1
ATOM 1011 O O . ALA A 1 133 ? 0.960 -8.975 -2.966 1.00 94.69 133 ALA A O 1
ATOM 1012 N N . ALA A 1 134 ? 1.810 -10.300 -1.370 1.00 96.12 134 ALA A N 1
ATOM 1013 C CA . ALA A 1 134 ? 3.144 -10.381 -1.953 1.00 96.12 134 ALA A CA 1
ATOM 1014 C C . ALA A 1 134 ? 3.161 -11.083 -3.314 1.00 96.12 134 ALA A C 1
ATOM 1016 O O . ALA A 1 134 ? 3.846 -10.625 -4.224 1.00 96.12 134 ALA A O 1
ATOM 1017 N N . VAL A 1 135 ? 2.395 -12.164 -3.480 1.00 97.50 135 VAL A N 1
ATOM 1018 C CA . VAL A 1 135 ? 2.266 -12.844 -4.777 1.00 97.50 135 VAL A CA 1
ATOM 1019 C C . VAL A 1 135 ? 1.613 -11.924 -5.805 1.00 97.50 135 VAL A C 1
ATOM 1021 O O . VAL A 1 135 ? 2.122 -11.790 -6.915 1.00 97.50 135 VAL A O 1
ATOM 1024 N N . ALA A 1 136 ? 0.519 -11.257 -5.434 1.00 97.50 136 ALA A N 1
ATOM 1025 C CA . ALA A 1 136 ? -0.173 -10.324 -6.317 1.00 97.50 136 ALA A CA 1
ATOM 1026 C C . ALA A 1 136 ? 0.733 -9.150 -6.726 1.00 97.50 136 ALA A C 1
ATOM 1028 O O . ALA A 1 136 ? 0.831 -8.834 -7.912 1.00 97.50 136 ALA A O 1
ATOM 1029 N N . LEU A 1 137 ? 1.446 -8.549 -5.767 1.00 97.31 137 LEU A N 1
ATOM 1030 C CA . LEU A 1 137 ? 2.376 -7.451 -6.033 1.00 97.31 137 LEU A CA 1
ATOM 1031 C C . LEU A 1 137 ? 3.569 -7.905 -6.885 1.00 97.31 137 LEU A C 1
ATOM 1033 O O . LEU A 1 137 ? 3.946 -7.210 -7.824 1.00 97.31 137 LEU A O 1
ATOM 1037 N N . GLY A 1 138 ? 4.130 -9.085 -6.611 1.00 97.25 138 GLY A N 1
ATOM 1038 C CA . GLY A 1 138 ? 5.226 -9.654 -7.394 1.00 97.25 138 GLY A CA 1
ATOM 1039 C C . GLY A 1 138 ? 4.822 -9.909 -8.845 1.00 97.25 138 GLY A C 1
ATOM 1040 O O . GLY A 1 138 ? 5.550 -9.530 -9.761 1.00 97.25 138 GLY A O 1
ATOM 1041 N N . ALA A 1 139 ? 3.631 -10.470 -9.071 1.00 98.19 139 ALA A N 1
ATOM 1042 C CA . ALA A 1 139 ? 3.085 -10.658 -10.414 1.00 98.19 139 ALA A CA 1
ATOM 1043 C C . ALA A 1 139 ? 2.875 -9.316 -11.133 1.00 98.19 139 ALA A C 1
ATOM 1045 O O . ALA A 1 139 ? 3.260 -9.174 -12.294 1.00 98.19 139 ALA A O 1
ATOM 1046 N N . TYR A 1 140 ? 2.335 -8.316 -10.429 1.00 98.12 140 TYR A N 1
ATOM 1047 C CA . TYR A 1 140 ? 2.194 -6.960 -10.955 1.00 98.12 140 TYR A CA 1
ATOM 1048 C C . TYR A 1 140 ? 3.547 -6.352 -11.355 1.00 98.12 140 TYR A C 1
ATOM 1050 O O . TYR A 1 140 ? 3.660 -5.804 -12.449 1.00 98.12 140 TYR A O 1
ATOM 1058 N N . PHE A 1 141 ? 4.592 -6.495 -10.533 1.00 98.19 141 PHE A N 1
ATOM 1059 C CA . PHE A 1 141 ? 5.938 -5.999 -10.850 1.00 98.19 141 PHE A CA 1
ATOM 1060 C C . PHE A 1 141 ? 6.552 -6.682 -12.070 1.00 98.19 141 PHE A C 1
ATOM 1062 O O . PHE A 1 141 ? 7.144 -5.995 -12.899 1.00 98.19 141 PHE A O 1
ATOM 1069 N N . VAL A 1 142 ? 6.368 -7.996 -12.232 1.00 98.44 142 VAL A N 1
ATOM 1070 C CA . VAL A 1 142 ? 6.836 -8.708 -13.432 1.00 98.44 142 VAL A CA 1
ATOM 1071 C C . VAL A 1 142 ? 6.138 -8.179 -14.680 1.00 98.44 142 VAL A C 1
ATOM 1073 O O . VAL A 1 142 ? 6.804 -7.804 -15.641 1.00 98.44 142 VAL A O 1
ATOM 1076 N N . ILE A 1 143 ? 4.806 -8.106 -14.663 1.00 98.31 143 ILE A N 1
ATOM 1077 C CA . ILE A 1 143 ? 4.026 -7.651 -15.821 1.00 98.31 143 ILE A CA 1
ATOM 1078 C C . ILE A 1 143 ? 4.366 -6.193 -16.151 1.00 98.31 143 ILE A C 1
ATOM 1080 O O . ILE A 1 143 ? 4.682 -5.878 -17.295 1.00 98.31 143 ILE A O 1
ATOM 1084 N N . SER A 1 144 ? 4.362 -5.311 -15.149 1.00 97.75 144 SER A N 1
ATOM 1085 C CA . SER A 1 144 ? 4.701 -3.895 -15.317 1.00 97.75 144 SER A CA 1
ATOM 1086 C C . SER A 1 144 ? 6.134 -3.701 -15.817 1.00 97.75 144 SER A C 1
ATOM 1088 O O . SER A 1 144 ? 6.364 -2.884 -16.708 1.00 97.75 144 SER A O 1
ATOM 1090 N N . GLY A 1 145 ? 7.089 -4.469 -15.288 1.00 97.06 145 GLY A N 1
ATOM 1091 C CA . GLY A 1 145 ? 8.490 -4.406 -15.689 1.00 97.06 145 GLY A CA 1
ATOM 1092 C C . GLY A 1 145 ? 8.699 -4.815 -17.144 1.00 97.06 145 GLY A C 1
ATOM 1093 O O . GLY A 1 145 ? 9.337 -4.082 -17.898 1.00 97.06 145 GLY A O 1
ATOM 1094 N N . VAL A 1 146 ? 8.087 -5.925 -17.565 1.00 97.56 146 VAL A N 1
ATOM 1095 C CA . VAL A 1 146 ? 8.127 -6.380 -18.963 1.00 97.56 146 VAL A CA 1
ATOM 1096 C C . VAL A 1 146 ? 7.483 -5.350 -19.886 1.00 97.56 146 VAL A C 1
ATOM 1098 O O . VAL A 1 146 ? 8.077 -5.004 -20.905 1.00 97.56 146 VAL A O 1
ATOM 1101 N N . ILE A 1 147 ? 6.314 -4.810 -19.520 1.00 96.75 147 ILE A N 1
ATOM 1102 C CA . ILE A 1 147 ? 5.645 -3.768 -20.310 1.00 96.75 147 ILE A CA 1
ATOM 1103 C C . ILE A 1 147 ? 6.557 -2.547 -20.471 1.00 96.75 147 ILE A C 1
ATOM 1105 O O . ILE A 1 147 ? 6.731 -2.100 -21.598 1.00 96.75 147 ILE A O 1
ATOM 1109 N N . ARG A 1 148 ? 7.198 -2.055 -19.399 1.00 94.75 148 ARG A N 1
ATOM 1110 C CA . ARG A 1 148 ? 8.118 -0.901 -19.482 1.00 94.75 148 ARG A CA 1
ATOM 1111 C C . ARG A 1 148 ? 9.317 -1.154 -20.387 1.00 94.75 148 ARG A C 1
ATOM 1113 O O . ARG A 1 148 ? 9.709 -0.262 -21.131 1.00 94.75 148 ARG A O 1
ATOM 1120 N N . ILE A 1 149 ? 9.892 -2.357 -20.352 1.00 94.88 149 ILE A N 1
ATOM 1121 C CA . ILE A 1 149 ? 10.996 -2.715 -21.254 1.00 94.88 149 ILE A CA 1
ATOM 1122 C C . ILE A 1 149 ? 10.512 -2.681 -22.708 1.00 94.88 149 ILE A C 1
ATOM 1124 O O . ILE A 1 149 ? 11.177 -2.102 -23.564 1.00 94.88 149 ILE A O 1
ATOM 1128 N N . VAL A 1 150 ? 9.346 -3.270 -22.990 1.00 94.62 150 VAL A N 1
ATOM 1129 C CA . VAL A 1 150 ? 8.778 -3.303 -24.344 1.00 94.62 150 VAL A CA 1
ATOM 1130 C C . VAL A 1 150 ? 8.454 -1.892 -24.839 1.00 94.62 150 VAL A C 1
ATOM 1132 O O . VAL A 1 150 ? 8.851 -1.546 -25.951 1.00 94.62 150 VAL A O 1
ATOM 1135 N N . THR A 1 151 ? 7.799 -1.053 -24.032 1.00 91.94 151 THR A N 1
ATOM 1136 C CA . THR A 1 151 ? 7.461 0.326 -24.426 1.00 91.94 151 THR A CA 1
ATOM 1137 C C . THR A 1 151 ? 8.712 1.164 -24.659 1.00 91.94 151 THR A C 1
ATOM 1139 O O . THR A 1 151 ? 8.792 1.853 -25.671 1.00 91.94 151 THR A O 1
ATOM 1142 N N . ALA A 1 152 ? 9.738 1.035 -23.813 1.00 90.75 152 ALA A N 1
ATOM 1143 C CA . ALA A 1 152 ? 10.995 1.763 -23.982 1.00 90.75 152 ALA A CA 1
ATOM 1144 C C . ALA A 1 152 ? 11.734 1.415 -25.286 1.00 90.75 152 ALA A C 1
ATOM 1146 O O . ALA A 1 152 ? 12.453 2.258 -25.826 1.00 90.75 152 ALA A O 1
ATOM 1147 N N . ILE A 1 153 ? 11.568 0.189 -25.797 1.00 88.69 153 ILE A N 1
ATOM 1148 C CA . ILE A 1 153 ? 12.151 -0.250 -27.074 1.00 88.69 153 ILE A CA 1
ATOM 1149 C C . ILE A 1 153 ? 11.291 0.209 -28.262 1.00 88.69 153 ILE A C 1
ATOM 1151 O O . ILE A 1 153 ? 11.835 0.634 -29.280 1.00 88.69 153 ILE A O 1
ATOM 1155 N N . VAL A 1 154 ? 9.962 0.118 -28.147 1.00 89.06 154 VAL A N 1
ATOM 1156 C CA . VAL A 1 154 ? 9.020 0.387 -29.248 1.00 89.06 154 VAL A CA 1
ATOM 1157 C C . VAL A 1 154 ? 8.784 1.885 -29.468 1.00 89.06 154 VAL A C 1
ATOM 1159 O O . VAL A 1 154 ? 8.618 2.324 -30.606 1.00 89.06 154 VAL A O 1
ATOM 1162 N N . GLU A 1 155 ? 8.777 2.698 -28.412 1.00 82.00 155 GLU A N 1
ATOM 1163 C CA . GLU A 1 155 ? 8.456 4.121 -28.515 1.00 82.00 155 GLU A CA 1
ATOM 1164 C C . GLU A 1 155 ? 9.654 4.940 -29.015 1.00 82.00 155 GLU A C 1
ATOM 1166 O O . GLU A 1 155 ? 10.527 5.397 -28.269 1.00 82.00 155 GLU A O 1
ATOM 1171 N N . LEU A 1 156 ? 9.653 5.187 -30.327 1.00 68.00 156 LEU A N 1
ATOM 1172 C CA . LEU A 1 156 ? 10.699 5.910 -31.055 1.00 68.00 156 LEU A CA 1
ATOM 1173 C C . LEU A 1 156 ? 10.765 7.427 -30.750 1.00 68.00 156 LEU A C 1
ATOM 1175 O O . LEU A 1 156 ? 11.667 8.094 -31.252 1.00 68.00 156 LEU A O 1
ATOM 1179 N N . GLY A 1 157 ? 9.901 7.956 -29.872 1.00 67.75 157 GLY A N 1
ATOM 1180 C CA . GLY A 1 157 ? 9.798 9.389 -29.545 1.00 67.75 157 GLY A CA 1
ATOM 1181 C C . GLY A 1 157 ? 10.404 9.857 -28.211 1.00 67.75 157 GLY A C 1
ATOM 1182 O O . GLY A 1 157 ? 10.500 11.064 -28.003 1.00 67.75 157 GLY A O 1
ATOM 1183 N N . LEU A 1 158 ? 10.816 8.962 -27.299 1.00 66.50 158 LEU A N 1
ATOM 1184 C CA . LEU A 1 158 ? 11.365 9.391 -26.000 1.00 66.50 158 LEU A CA 1
ATOM 1185 C C . LEU A 1 158 ? 12.836 9.838 -26.094 1.00 66.50 158 LEU A C 1
ATOM 1187 O O . LEU A 1 158 ? 13.619 9.192 -26.800 1.00 66.50 158 LEU A O 1
ATOM 1191 N N . PRO A 1 159 ? 13.250 10.876 -25.334 1.00 80.06 159 PRO A N 1
ATOM 1192 C CA . PRO A 1 159 ? 14.659 11.211 -25.149 1.00 80.06 159 PRO A CA 1
ATOM 1193 C C . PRO A 1 159 ? 15.437 9.978 -24.674 1.00 80.06 159 PRO A C 1
ATOM 1195 O O . PRO A 1 159 ? 14.977 9.267 -23.780 1.00 80.06 159 PRO A O 1
ATOM 1198 N N . GLY A 1 160 ? 16.625 9.725 -25.233 1.00 81.25 160 GLY A N 1
ATOM 1199 C CA . GLY A 1 160 ? 17.370 8.480 -24.985 1.00 81.25 160 GLY A CA 1
ATOM 1200 C C . GLY A 1 160 ? 17.586 8.148 -23.501 1.00 81.25 160 GLY A C 1
ATOM 1201 O O . GLY A 1 160 ? 17.497 6.986 -23.117 1.00 81.25 160 GLY A O 1
ATOM 1202 N N . GLY A 1 161 ? 17.777 9.163 -22.648 1.00 84.25 161 GLY A N 1
ATOM 1203 C CA . GLY A 1 161 ? 17.917 8.979 -21.198 1.00 84.25 161 GLY A CA 1
ATOM 1204 C C . GLY A 1 161 ? 16.670 8.405 -20.511 1.00 84.25 161 GLY A C 1
ATOM 1205 O O . GLY A 1 161 ? 16.800 7.558 -19.630 1.00 84.25 161 GLY A O 1
ATOM 1206 N N . TRP A 1 162 ? 15.466 8.792 -20.947 1.00 88.81 162 TRP A N 1
ATOM 1207 C CA . TRP A 1 162 ? 14.212 8.247 -20.412 1.00 88.81 162 TRP A CA 1
ATOM 1208 C C . TRP A 1 162 ? 14.035 6.773 -20.776 1.00 88.81 162 TRP A C 1
ATOM 1210 O O . TRP A 1 162 ? 13.641 5.984 -19.923 1.00 88.81 162 TRP A O 1
ATOM 1220 N N . ARG A 1 163 ? 14.430 6.369 -21.991 1.00 88.88 163 ARG A N 1
ATOM 1221 C CA . ARG A 1 163 ? 14.402 4.953 -22.394 1.00 88.88 163 ARG A CA 1
ATOM 1222 C C . ARG A 1 163 ? 15.317 4.094 -21.538 1.00 88.88 163 ARG A C 1
ATOM 1224 O O . ARG A 1 163 ? 14.919 3.020 -21.102 1.00 88.88 163 ARG A O 1
ATOM 1231 N N . VAL A 1 164 ? 16.542 4.560 -21.296 1.00 92.31 164 VAL A N 1
ATOM 1232 C CA . VAL A 1 164 ? 17.495 3.826 -20.453 1.00 92.31 164 VAL A CA 1
ATOM 1233 C C . VAL A 1 164 ? 16.944 3.693 -19.035 1.00 92.31 164 VAL A C 1
ATOM 1235 O O . VAL A 1 164 ? 16.991 2.600 -18.476 1.00 92.31 164 VAL A O 1
ATOM 1238 N N . LEU A 1 165 ? 16.365 4.760 -18.477 1.00 93.25 165 LEU A N 1
ATOM 1239 C CA . LEU A 1 165 ? 15.710 4.703 -17.171 1.00 93.25 165 LEU A CA 1
ATOM 1240 C C . LEU A 1 165 ? 14.562 3.682 -17.158 1.00 93.25 165 LEU A C 1
ATOM 1242 O O . LEU A 1 165 ? 14.506 2.861 -16.247 1.00 93.25 165 LEU A O 1
ATOM 1246 N N . ASP A 1 166 ? 13.682 3.683 -18.161 1.00 93.19 166 ASP A N 1
ATOM 1247 C CA . ASP A 1 166 ? 12.561 2.738 -18.229 1.00 93.19 166 ASP A CA 1
ATOM 1248 C C . ASP A 1 166 ? 13.011 1.287 -18.404 1.00 93.19 166 ASP A C 1
ATOM 1250 O O . ASP A 1 166 ? 12.430 0.399 -17.781 1.00 93.19 166 ASP A O 1
ATOM 1254 N N . ILE A 1 167 ? 14.074 1.030 -19.170 1.00 94.19 167 ILE A N 1
ATOM 1255 C CA . ILE A 1 167 ? 14.664 -0.311 -19.289 1.00 94.19 167 ILE A CA 1
ATOM 1256 C C . ILE A 1 167 ? 15.280 -0.741 -17.957 1.00 94.19 167 ILE A C 1
ATOM 1258 O O . ILE A 1 167 ? 15.035 -1.860 -17.510 1.00 94.19 167 ILE A O 1
ATOM 1262 N N . LEU A 1 168 ? 16.052 0.128 -17.298 1.00 96.12 168 LEU A N 1
ATOM 1263 C CA . LEU A 1 168 ? 16.682 -0.182 -16.011 1.00 96.12 168 LEU A CA 1
ATOM 1264 C C . LEU A 1 168 ? 15.637 -0.446 -14.927 1.00 96.12 168 LEU A C 1
ATOM 1266 O O . LEU A 1 168 ? 15.726 -1.444 -14.211 1.00 96.12 168 LEU A O 1
ATOM 1270 N N . VAL A 1 169 ? 14.623 0.413 -14.823 1.00 96.88 169 VAL A N 1
ATOM 1271 C CA . VAL A 1 169 ? 13.537 0.234 -13.855 1.00 96.88 169 VAL A CA 1
ATOM 1272 C C . VAL A 1 169 ? 12.678 -0.970 -14.228 1.00 96.88 169 VAL A C 1
ATOM 1274 O O . VAL A 1 169 ? 12.296 -1.735 -13.348 1.00 96.88 169 VAL A O 1
ATOM 1277 N N . GLY A 1 170 ? 12.404 -1.192 -15.513 1.00 97.06 170 GLY A N 1
ATOM 1278 C CA . GLY A 1 170 ? 11.669 -2.360 -15.985 1.00 97.06 170 GLY A CA 1
ATOM 1279 C C . GLY A 1 170 ? 12.395 -3.669 -15.672 1.00 97.06 170 GLY A C 1
ATOM 1280 O O . GLY A 1 170 ? 11.775 -4.623 -15.197 1.00 97.06 170 GLY A O 1
ATOM 1281 N N . LEU A 1 171 ? 13.719 -3.700 -15.833 1.00 97.81 171 LEU A N 1
ATOM 1282 C CA . LEU A 1 171 ? 14.560 -4.835 -15.454 1.00 97.81 171 LEU A CA 1
ATOM 1283 C C . LEU A 1 171 ? 14.544 -5.048 -13.937 1.00 97.81 171 LEU A C 1
ATOM 1285 O O . LEU A 1 171 ? 14.316 -6.169 -13.485 1.00 97.81 171 LEU A O 1
ATOM 1289 N N . LEU A 1 172 ? 14.720 -3.979 -13.155 1.00 97.88 172 LEU A N 1
ATOM 1290 C CA . LEU A 1 172 ? 14.661 -4.026 -11.694 1.00 97.88 172 LEU A CA 1
ATOM 1291 C C . LEU A 1 172 ? 13.309 -4.557 -11.200 1.00 97.88 172 LEU A C 1
ATOM 1293 O O . LEU A 1 172 ? 13.279 -5.428 -10.333 1.00 97.88 172 LEU A O 1
ATOM 1297 N N . LEU A 1 173 ? 12.199 -4.077 -11.768 1.00 97.81 173 LEU A N 1
ATOM 1298 C CA . LEU A 1 173 ? 10.847 -4.532 -11.432 1.00 97.81 173 LEU A CA 1
ATOM 1299 C C . LEU A 1 173 ? 10.628 -5.991 -11.828 1.00 97.81 173 LEU A C 1
ATOM 1301 O O . LEU A 1 173 ? 10.080 -6.757 -11.040 1.00 97.81 173 LEU A O 1
ATOM 1305 N N . THR A 1 174 ? 11.099 -6.403 -13.005 1.00 98.06 174 THR A N 1
ATOM 1306 C CA . THR A 1 174 ? 10.953 -7.788 -13.469 1.00 98.06 174 THR A CA 1
ATOM 1307 C C . THR A 1 174 ? 11.730 -8.748 -12.572 1.00 98.06 174 THR A C 1
ATOM 1309 O O . THR A 1 174 ? 11.167 -9.715 -12.060 1.00 98.06 174 THR A O 1
ATOM 1312 N N . VAL A 1 175 ? 13.010 -8.464 -12.316 1.00 98.00 175 VAL A N 1
ATOM 1313 C CA . VAL A 1 175 ? 13.864 -9.293 -11.453 1.00 98.00 175 VAL A CA 1
ATOM 1314 C C . VAL A 1 175 ? 13.352 -9.276 -10.013 1.00 98.00 175 VAL A C 1
ATOM 1316 O O . VAL A 1 175 ? 13.188 -10.335 -9.408 1.00 98.00 175 VAL A O 1
ATOM 1319 N N . GLY A 1 176 ? 13.036 -8.095 -9.479 1.00 96.50 176 GLY A N 1
ATOM 1320 C CA . GLY A 1 176 ? 12.478 -7.933 -8.138 1.00 96.50 176 GLY A CA 1
ATOM 1321 C C . GLY A 1 176 ? 11.159 -8.685 -7.966 1.00 96.50 176 GLY A C 1
ATOM 1322 O O . GLY A 1 176 ? 10.987 -9.400 -6.982 1.00 96.50 176 GLY A O 1
ATOM 1323 N N . GLY A 1 177 ? 10.265 -8.610 -8.954 1.00 96.94 177 GLY A N 1
ATOM 1324 C CA . GLY A 1 177 ? 9.008 -9.352 -8.979 1.00 96.94 177 GLY A CA 1
ATOM 1325 C C . GLY A 1 177 ? 9.218 -10.868 -8.977 1.00 96.94 177 GLY A C 1
ATOM 1326 O O . GLY A 1 177 ? 8.595 -11.569 -8.182 1.00 96.94 177 GLY A O 1
ATOM 1327 N N . VAL A 1 178 ? 10.153 -11.393 -9.777 1.00 97.69 178 VAL A N 1
ATOM 1328 C CA . VAL A 1 178 ? 10.488 -12.833 -9.779 1.00 97.69 178 VAL A CA 1
ATOM 1329 C C . VAL A 1 178 ? 11.047 -13.286 -8.426 1.00 97.69 178 VAL A C 1
ATOM 1331 O O . VAL A 1 178 ? 10.637 -14.331 -7.912 1.00 97.69 178 VAL A O 1
ATOM 1334 N N . VAL A 1 179 ? 11.946 -12.506 -7.818 1.00 97.38 179 VAL A N 1
ATOM 1335 C CA . VAL A 1 179 ? 12.486 -12.787 -6.473 1.00 97.38 179 VAL A CA 1
ATOM 1336 C C . VAL A 1 179 ? 11.366 -12.799 -5.433 1.00 97.38 179 VAL A C 1
ATOM 1338 O O . VAL A 1 179 ? 11.323 -13.695 -4.583 1.00 97.38 179 VAL A O 1
ATOM 1341 N N . MET A 1 180 ? 10.433 -11.851 -5.542 1.00 96.56 180 MET A N 1
ATOM 1342 C CA . MET A 1 180 ? 9.271 -11.741 -4.669 1.00 96.56 180 MET A CA 1
ATOM 1343 C C . MET A 1 180 ? 8.364 -12.973 -4.763 1.00 96.56 180 MET A C 1
ATOM 1345 O O . MET A 1 180 ? 7.948 -13.525 -3.746 1.00 96.56 180 MET A O 1
ATOM 1349 N N . LEU A 1 181 ? 8.108 -13.453 -5.982 1.00 96.31 181 LEU A N 1
ATOM 1350 C CA . LEU A 1 181 ? 7.290 -14.640 -6.238 1.00 96.31 181 LEU A CA 1
ATOM 1351 C C . LEU A 1 181 ? 7.955 -15.929 -5.739 1.00 96.31 181 LEU A C 1
ATOM 1353 O O . LEU A 1 181 ? 7.282 -16.788 -5.168 1.00 96.31 181 LEU A O 1
ATOM 1357 N N . LYS A 1 182 ? 9.277 -16.060 -5.905 1.00 96.62 182 LYS A N 1
ATOM 1358 C CA . LYS A 1 182 ? 10.047 -17.214 -5.410 1.00 96.62 182 LYS A CA 1
ATOM 1359 C C . LYS A 1 182 ? 10.022 -17.329 -3.887 1.00 96.62 182 LYS A C 1
ATOM 1361 O O . LYS A 1 182 ? 9.997 -18.442 -3.372 1.00 96.62 182 LYS A O 1
ATOM 1366 N N . ASN A 1 183 ? 10.008 -16.200 -3.179 1.00 95.38 183 ASN A N 1
ATOM 1367 C CA . ASN A 1 183 ? 10.086 -16.143 -1.719 1.00 95.38 183 ASN A CA 1
ATOM 1368 C C . ASN A 1 183 ? 8.882 -15.426 -1.096 1.00 95.38 183 ASN A C 1
ATOM 1370 O O . ASN A 1 183 ? 9.035 -14.655 -0.151 1.00 95.38 183 ASN A O 1
ATOM 1374 N N . ALA A 1 184 ? 7.671 -15.715 -1.583 1.00 92.38 184 ALA A N 1
ATOM 1375 C CA . ALA A 1 184 ? 6.456 -14.981 -1.221 1.00 92.38 184 ALA A CA 1
ATOM 1376 C C . ALA A 1 184 ? 6.190 -14.863 0.292 1.00 92.38 184 ALA A C 1
ATOM 1378 O O . ALA A 1 184 ? 5.632 -13.865 0.740 1.00 92.38 184 ALA A O 1
ATOM 1379 N N . THR A 1 185 ? 6.601 -15.849 1.096 1.00 93.06 185 THR A N 1
ATOM 1380 C CA . THR A 1 185 ? 6.468 -15.784 2.560 1.00 93.06 185 THR A CA 1
ATOM 1381 C C . THR A 1 185 ? 7.370 -14.702 3.164 1.00 93.06 185 THR A C 1
ATOM 1383 O O . THR A 1 185 ? 6.893 -13.856 3.918 1.00 93.06 185 THR A O 1
ATOM 1386 N N . LEU A 1 186 ? 8.660 -14.691 2.807 1.00 94.19 186 LEU A N 1
ATOM 1387 C CA . LEU A 1 186 ? 9.610 -13.677 3.279 1.00 94.19 186 LEU A CA 1
ATOM 1388 C C . LEU A 1 186 ? 9.268 -12.301 2.705 1.00 94.19 186 LEU A C 1
ATOM 1390 O O . LEU A 1 186 ? 9.286 -11.305 3.422 1.00 94.19 186 LEU A O 1
ATOM 1394 N N . SER A 1 187 ? 8.892 -12.248 1.429 1.00 94.75 187 SER A N 1
ATOM 1395 C CA . SER A 1 187 ? 8.476 -11.014 0.773 1.00 94.75 187 SER A CA 1
ATOM 1396 C C . SER A 1 187 ? 7.194 -10.428 1.357 1.00 94.75 187 SER A C 1
ATOM 1398 O O . SER A 1 187 ? 7.096 -9.211 1.445 1.00 94.75 187 SER A O 1
ATOM 1400 N N . GLY A 1 188 ? 6.244 -11.254 1.803 1.00 93.81 188 GLY A N 1
ATOM 1401 C CA . GLY A 1 188 ? 5.057 -10.795 2.529 1.00 93.81 188 GLY A CA 1
ATOM 1402 C C . GLY A 1 188 ? 5.406 -10.146 3.865 1.00 93.81 188 GLY A C 1
ATOM 1403 O O . GLY A 1 188 ? 4.900 -9.069 4.172 1.00 93.81 188 GLY A O 1
ATOM 1404 N N . ALA A 1 189 ? 6.324 -10.745 4.627 1.00 93.81 189 ALA A N 1
ATOM 1405 C CA . ALA A 1 189 ? 6.814 -10.144 5.866 1.00 93.81 189 ALA A CA 1
ATOM 1406 C C . ALA A 1 189 ? 7.553 -8.820 5.604 1.00 93.81 189 ALA A C 1
ATOM 1408 O O . ALA A 1 189 ? 7.277 -7.821 6.263 1.00 93.81 189 ALA A O 1
ATOM 1409 N N . MET A 1 190 ? 8.432 -8.779 4.598 1.00 93.81 190 MET A N 1
ATOM 1410 C CA . MET A 1 190 ? 9.141 -7.551 4.220 1.00 93.81 190 MET A CA 1
ATOM 1411 C C . MET A 1 190 ? 8.193 -6.467 3.710 1.00 93.81 190 MET A C 1
ATOM 1413 O O . MET A 1 190 ? 8.375 -5.302 4.043 1.00 93.81 190 MET A O 1
ATOM 1417 N N . LEU A 1 191 ? 7.147 -6.831 2.965 1.00 94.12 191 LEU A N 1
ATOM 1418 C CA . LEU A 1 191 ? 6.102 -5.898 2.546 1.00 94.12 191 LEU A CA 1
ATOM 1419 C C . LEU A 1 191 ? 5.407 -5.285 3.765 1.00 94.12 191 LEU A C 1
ATOM 1421 O O . LEU A 1 191 ? 5.247 -4.071 3.813 1.00 94.12 191 LEU A O 1
ATOM 1425 N N . ALA A 1 192 ? 5.051 -6.090 4.769 1.00 93.62 192 ALA A N 1
ATOM 1426 C CA . ALA A 1 192 ? 4.435 -5.593 6.000 1.00 93.62 192 ALA A CA 1
ATOM 1427 C C . ALA A 1 192 ? 5.342 -4.598 6.746 1.00 93.62 192 ALA A C 1
ATOM 1429 O O . ALA A 1 192 ? 4.884 -3.548 7.201 1.00 93.62 192 ALA A O 1
ATOM 1430 N N . VAL A 1 193 ? 6.638 -4.908 6.823 1.00 94.31 193 VAL A N 1
ATOM 1431 C CA . VAL A 1 193 ? 7.667 -4.049 7.428 1.00 94.31 193 VAL A CA 1
ATOM 1432 C C . VAL A 1 193 ? 7.809 -2.742 6.644 1.00 94.31 193 VAL A C 1
ATOM 1434 O O . VAL A 1 193 ? 7.808 -1.668 7.241 1.00 94.31 193 VAL A O 1
ATOM 1437 N N . LEU A 1 194 ? 7.867 -2.812 5.310 1.00 94.12 194 LEU A N 1
ATOM 1438 C CA . LEU A 1 194 ? 7.938 -1.633 4.444 1.00 94.12 194 LEU A CA 1
ATOM 1439 C C . LEU A 1 194 ? 6.699 -0.748 4.590 1.00 94.12 194 LEU A C 1
ATOM 1441 O O . LEU A 1 194 ? 6.836 0.459 4.762 1.00 94.12 194 LEU A O 1
ATOM 1445 N N . VAL A 1 195 ? 5.497 -1.332 4.582 1.00 93.50 195 VAL A N 1
ATOM 1446 C CA . VAL A 1 195 ? 4.248 -0.591 4.819 1.00 93.50 195 VAL A CA 1
ATOM 1447 C C . VAL A 1 195 ? 4.278 0.073 6.193 1.00 93.50 195 VAL A C 1
ATOM 1449 O O . VAL A 1 195 ? 3.929 1.243 6.306 1.00 93.50 195 VAL A O 1
ATOM 1452 N N . THR A 1 196 ? 4.758 -0.629 7.218 1.00 93.38 196 THR A N 1
ATOM 1453 C CA . THR A 1 196 ? 4.892 -0.074 8.571 1.00 93.38 196 THR A CA 1
ATOM 1454 C C . THR A 1 196 ? 5.830 1.126 8.605 1.00 93.38 196 THR A C 1
ATOM 1456 O O . THR A 1 196 ? 5.494 2.145 9.202 1.00 93.38 196 THR A O 1
ATOM 1459 N N . MET A 1 197 ? 6.970 1.056 7.914 1.00 93.25 197 MET A N 1
ATOM 1460 C CA . MET A 1 197 ? 7.879 2.197 7.805 1.00 93.25 197 MET A CA 1
ATOM 1461 C C . MET A 1 197 ? 7.250 3.376 7.061 1.00 93.25 197 MET A C 1
ATOM 1463 O O . MET A 1 197 ? 7.376 4.512 7.508 1.00 93.25 197 MET A O 1
ATOM 1467 N N . VAL A 1 198 ? 6.547 3.124 5.953 1.00 94.81 198 VAL A N 1
ATOM 1468 C CA . VAL A 1 198 ? 5.869 4.177 5.178 1.00 94.81 198 VAL A CA 1
ATOM 1469 C C . VAL A 1 198 ? 4.789 4.863 6.013 1.00 94.81 198 VAL A C 1
ATOM 1471 O O . VAL A 1 198 ? 4.704 6.089 6.014 1.00 94.81 198 VAL A O 1
ATOM 1474 N N . VAL A 1 199 ? 3.998 4.096 6.764 1.00 93.75 199 VAL A N 1
ATOM 1475 C CA . VAL A 1 199 ? 3.003 4.654 7.690 1.00 93.75 199 VAL A CA 1
ATOM 1476 C C . VAL A 1 199 ? 3.683 5.458 8.799 1.00 93.75 199 VAL A C 1
ATOM 1478 O O . VAL A 1 199 ? 3.239 6.565 9.089 1.00 93.75 199 VAL A O 1
ATOM 1481 N N . GLY A 1 200 ? 4.791 4.964 9.359 1.00 92.75 200 GLY A N 1
ATOM 1482 C CA . GLY A 1 200 ? 5.585 5.693 10.351 1.00 92.75 200 GLY A CA 1
ATOM 1483 C C . GLY A 1 200 ? 6.105 7.037 9.832 1.00 92.75 200 GLY A C 1
ATOM 1484 O O . GLY A 1 200 ? 5.991 8.048 10.524 1.00 92.75 200 GLY A O 1
ATOM 1485 N N . LEU A 1 201 ? 6.599 7.082 8.587 1.00 93.69 201 LEU A N 1
ATOM 1486 C CA . LEU A 1 201 ? 6.968 8.336 7.916 1.00 93.69 201 LEU A CA 1
ATOM 1487 C C . LEU A 1 201 ? 5.761 9.266 7.766 1.00 93.69 201 LEU A C 1
ATOM 1489 O O . LEU A 1 201 ? 5.871 10.455 8.057 1.00 93.69 201 LEU A O 1
ATOM 1493 N N . GLY A 1 202 ? 4.608 8.729 7.358 1.00 93.25 202 GLY A N 1
ATOM 1494 C CA . GLY A 1 202 ? 3.360 9.485 7.250 1.00 93.25 202 GLY A CA 1
ATOM 1495 C C . GLY A 1 202 ? 2.938 10.119 8.576 1.00 93.25 202 GLY A C 1
ATOM 1496 O O . GLY A 1 202 ? 2.626 11.303 8.610 1.00 93.25 202 GLY A O 1
ATOM 1497 N N . TRP A 1 203 ? 3.002 9.376 9.682 1.00 92.81 203 TRP A N 1
ATOM 1498 C CA . TRP A 1 203 ? 2.701 9.898 11.021 1.00 92.81 203 TRP A CA 1
ATOM 1499 C C . TRP A 1 203 ? 3.699 10.951 11.499 1.00 92.81 203 TRP A C 1
ATOM 1501 O O . TRP A 1 203 ? 3.297 11.917 12.150 1.00 92.81 203 TRP A O 1
ATOM 1511 N N . MET A 1 204 ? 4.981 10.830 11.149 1.00 91.12 204 MET A N 1
ATOM 1512 C CA . MET A 1 204 ? 5.925 11.915 11.422 1.00 91.12 204 MET A CA 1
ATOM 1513 C C . MET A 1 204 ? 5.574 13.174 10.629 1.00 91.12 204 MET A C 1
ATOM 1515 O O . MET A 1 204 ? 5.538 14.253 11.213 1.00 91.12 204 MET A O 1
ATOM 1519 N N . MET A 1 205 ? 5.274 13.048 9.332 1.00 91.75 205 MET A N 1
ATOM 1520 C CA . MET A 1 205 ? 4.897 14.193 8.494 1.00 91.75 205 MET A CA 1
ATOM 1521 C C . MET A 1 205 ? 3.609 14.861 8.983 1.00 91.75 205 MET A C 1
ATOM 1523 O O . MET A 1 205 ? 3.563 16.084 9.082 1.00 91.75 205 MET A O 1
ATOM 1527 N N . GLU A 1 206 ? 2.601 14.073 9.354 1.00 90.81 206 GLU A N 1
ATOM 1528 C CA . GLU A 1 206 ? 1.353 14.569 9.943 1.00 90.81 206 GLU A CA 1
ATOM 1529 C C . GLU A 1 206 ? 1.612 15.301 11.265 1.00 90.81 206 GLU A C 1
ATOM 1531 O O . GLU A 1 206 ? 1.082 16.385 11.498 1.00 90.81 206 GLU A O 1
ATOM 1536 N N . GLY A 1 207 ? 2.482 14.751 12.116 1.00 89.19 207 GLY A N 1
ATOM 1537 C CA . GLY A 1 207 ? 2.866 15.392 13.370 1.00 89.19 207 GLY A CA 1
ATOM 1538 C C . GLY A 1 207 ? 3.593 16.720 13.153 1.00 89.19 207 GLY A C 1
ATOM 1539 O O . GLY A 1 207 ? 3.312 17.696 13.846 1.00 89.19 207 GLY A O 1
ATOM 1540 N N . VAL A 1 208 ? 4.479 16.794 12.154 1.00 90.06 208 VAL A N 1
ATOM 1541 C CA . VAL A 1 208 ? 5.147 18.045 11.764 1.00 90.06 208 VAL A CA 1
ATOM 1542 C C . VAL A 1 208 ? 4.130 19.067 11.249 1.00 90.06 208 VAL A C 1
ATOM 1544 O O . VAL A 1 208 ? 4.182 20.222 11.666 1.00 90.06 208 VAL A O 1
ATOM 1547 N N . MET A 1 209 ? 3.180 18.660 10.403 1.00 89.06 209 MET A N 1
ATOM 1548 C CA . MET A 1 209 ? 2.130 19.558 9.901 1.00 89.06 209 MET A CA 1
ATOM 1549 C C . MET A 1 209 ? 1.229 20.076 11.027 1.00 89.06 209 MET A C 1
ATOM 1551 O O . MET A 1 209 ? 1.006 21.282 11.119 1.00 89.06 209 MET A O 1
ATOM 1555 N N . ALA A 1 210 ? 0.799 19.203 11.941 1.00 88.19 210 ALA A N 1
ATOM 1556 C CA . ALA A 1 210 ? 0.004 19.588 13.106 1.00 88.19 210 ALA A CA 1
ATOM 1557 C C . ALA A 1 210 ? 0.746 20.583 14.016 1.00 88.19 210 ALA A C 1
ATOM 1559 O O . ALA A 1 210 ? 0.132 21.493 14.578 1.00 88.19 210 ALA A O 1
ATOM 1560 N N . LEU A 1 211 ? 2.072 20.449 14.135 1.00 87.50 211 LEU A N 1
ATOM 1561 C CA . LEU A 1 211 ? 2.900 21.395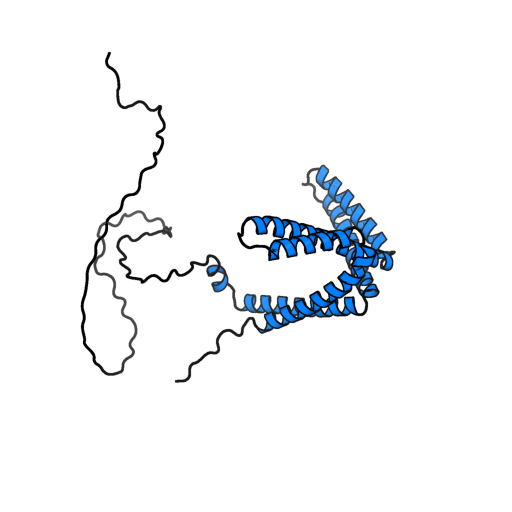 14.879 1.00 87.50 211 LEU A CA 1
ATOM 1562 C C . LEU A 1 211 ? 2.984 22.758 14.182 1.00 87.50 211 LEU A C 1
ATOM 1564 O O . LEU A 1 211 ? 2.951 23.785 14.849 1.00 87.50 211 LEU A O 1
ATOM 1568 N N . VAL A 1 212 ? 3.077 22.795 12.851 1.00 87.50 212 VAL A N 1
ATOM 1569 C CA . VAL A 1 212 ? 3.080 24.058 12.088 1.00 87.50 212 VAL A CA 1
ATOM 1570 C C . VAL A 1 212 ? 1.726 24.768 12.194 1.00 87.50 212 VAL A C 1
ATOM 1572 O O . VAL A 1 212 ? 1.662 25.991 12.338 1.00 87.50 212 VAL A O 1
ATOM 1575 N N . GLU A 1 213 ? 0.631 24.014 12.172 1.00 83.06 213 GLU A N 1
ATOM 1576 C CA . GLU A 1 213 ? -0.723 24.559 12.279 1.00 83.06 213 GLU A CA 1
ATOM 1577 C C . GLU A 1 213 ? -1.037 25.076 13.693 1.00 83.06 213 GLU A C 1
ATOM 1579 O O . GLU A 1 213 ? -1.715 26.094 13.850 1.00 83.06 213 GLU A O 1
ATOM 1584 N N . SER A 1 214 ? -0.468 24.461 14.738 1.00 81.25 214 SER A N 1
ATOM 1585 C CA . SER A 1 214 ? -0.662 24.910 16.122 1.00 81.25 214 SER A CA 1
ATOM 1586 C C . SER A 1 214 ? -0.107 26.312 16.389 1.00 81.25 214 SER A C 1
ATOM 1588 O O . SER A 1 214 ? -0.564 26.971 17.320 1.00 81.25 214 SER A O 1
ATOM 1590 N N . TRP A 1 215 ? 0.854 26.782 15.586 1.00 73.38 215 TRP A N 1
ATOM 1591 C CA . TRP A 1 215 ? 1.410 28.137 15.690 1.00 73.38 215 TRP A CA 1
ATOM 1592 C C . TRP A 1 215 ? 0.442 29.217 15.191 1.00 73.38 215 TRP A C 1
ATOM 1594 O O . TRP A 1 215 ? 0.557 30.369 15.602 1.00 73.38 215 TRP A O 1
ATOM 1604 N N . HIS A 1 216 ? -0.532 28.861 14.347 1.00 70.12 216 HIS A N 1
ATOM 1605 C CA . HIS A 1 216 ? -1.515 29.801 13.800 1.00 70.12 216 HIS A CA 1
ATOM 1606 C C . HIS A 1 216 ? -2.788 29.936 14.658 1.00 70.12 216 HIS A C 1
ATOM 1608 O O . HIS A 1 216 ? -3.639 30.765 14.338 1.00 70.12 216 HIS A O 1
ATOM 1614 N N . MET A 1 217 ? -2.935 29.173 15.754 1.00 56.59 217 MET A N 1
ATOM 1615 C CA . MET A 1 217 ? -4.116 29.231 16.628 1.00 56.59 217 MET A CA 1
ATOM 1616 C C . MET A 1 217 ? -3.759 29.484 18.110 1.00 56.59 217 MET A C 1
ATOM 1618 O O . MET A 1 217 ? -3.032 28.693 18.710 1.00 56.59 217 MET A O 1
ATOM 1622 N N . PRO A 1 218 ? -4.319 30.531 18.756 1.00 50.12 218 PRO A N 1
ATOM 1623 C CA . PRO A 1 218 ? -3.892 31.013 20.079 1.00 50.12 218 PRO A CA 1
ATOM 1624 C C . PRO A 1 218 ? -4.257 30.132 21.300 1.00 50.12 218 PRO A C 1
ATOM 1626 O O . PRO A 1 218 ? -3.966 30.523 22.426 1.00 50.12 218 PRO A O 1
ATOM 1629 N N . SER A 1 219 ? -4.850 28.941 21.133 1.00 60.12 219 SER A N 1
ATOM 1630 C CA . SER A 1 219 ? -5.155 28.014 22.248 1.00 60.12 219 SER A CA 1
ATOM 1631 C C . SER A 1 219 ? -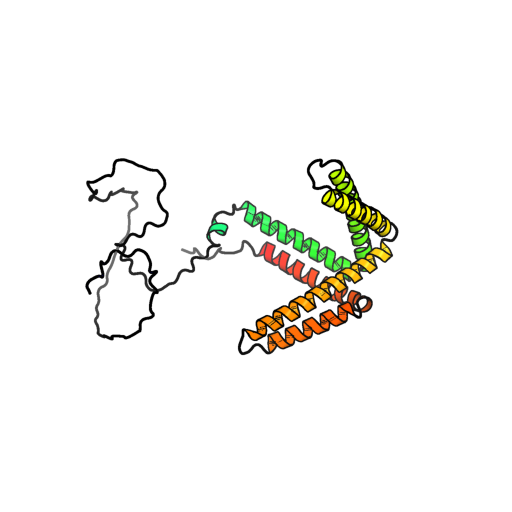4.947 26.524 21.917 1.00 60.12 219 SER A C 1
ATOM 1633 O O . SER A 1 219 ? -5.657 25.647 22.411 1.00 60.12 219 SER A O 1
ATOM 1635 N N . SER A 1 220 ? -3.949 26.202 21.090 1.00 68.44 220 SER A N 1
ATOM 1636 C CA . SER A 1 220 ? -3.795 24.870 20.481 1.00 68.44 220 SER A CA 1
ATOM 1637 C C . SER A 1 220 ? -2.952 23.853 21.278 1.00 68.44 220 SER A C 1
ATOM 1639 O O . SER A 1 220 ? -2.159 23.099 20.714 1.00 68.44 220 SER A O 1
ATOM 1641 N N . ALA A 1 221 ? -3.120 23.781 22.605 1.00 79.75 221 ALA A N 1
ATOM 1642 C CA . ALA A 1 221 ? -2.399 22.796 23.430 1.00 79.75 221 ALA A CA 1
ATOM 1643 C C . ALA A 1 221 ? -2.670 21.344 22.981 1.00 79.75 221 ALA A C 1
ATOM 1645 O O . ALA A 1 221 ? -1.775 20.500 22.997 1.00 79.75 221 ALA A O 1
ATOM 1646 N N . TRP A 1 222 ? -3.888 21.067 22.507 1.00 82.75 222 TRP A N 1
ATOM 1647 C CA . TRP A 1 222 ? -4.275 19.756 21.987 1.00 82.75 222 TRP A CA 1
ATOM 1648 C C . TRP A 1 222 ? -3.556 19.378 20.688 1.00 82.75 222 TRP A C 1
ATOM 1650 O O . TRP A 1 222 ? -3.147 18.226 20.553 1.00 82.75 222 TRP A O 1
ATOM 1660 N N . ALA A 1 223 ? -3.350 20.322 19.762 1.00 84.06 223 ALA A N 1
ATOM 1661 C CA . ALA A 1 223 ? -2.626 20.030 18.525 1.00 84.06 223 ALA A CA 1
ATOM 1662 C C . ALA A 1 223 ? -1.139 19.776 18.791 1.00 84.06 223 ALA A C 1
ATOM 1664 O O . ALA A 1 223 ? -0.562 18.880 18.187 1.00 84.06 223 ALA A O 1
ATOM 1665 N N . VAL A 1 224 ? -0.534 20.495 19.744 1.00 86.00 224 VAL A N 1
ATOM 1666 C CA . VAL A 1 224 ? 0.863 20.258 20.148 1.00 86.00 224 VAL A CA 1
ATOM 1667 C C . VAL A 1 224 ? 1.028 18.871 20.777 1.00 86.00 224 VAL A C 1
ATOM 1669 O O . VAL A 1 224 ? 1.970 18.152 20.444 1.00 86.00 224 VAL A O 1
ATOM 1672 N N . ILE A 1 225 ? 0.101 18.457 21.649 1.00 88.94 225 ILE A N 1
ATOM 1673 C CA . ILE A 1 225 ? 0.107 17.106 22.234 1.00 88.94 225 ILE A CA 1
ATOM 1674 C C . ILE A 1 225 ? -0.048 16.047 21.135 1.00 88.94 225 ILE A C 1
ATOM 1676 O O . ILE A 1 225 ? 0.713 15.079 21.109 1.00 88.94 225 ILE A O 1
ATOM 1680 N N . TYR A 1 226 ? -0.992 16.240 20.209 1.00 89.69 226 TYR A N 1
ATOM 1681 C CA . TYR A 1 226 ? -1.189 15.341 19.070 1.00 89.69 226 TYR A CA 1
ATOM 1682 C C . TYR A 1 226 ? 0.067 15.241 18.196 1.00 89.69 226 TYR A C 1
ATOM 1684 O O . TYR A 1 226 ? 0.512 14.136 17.888 1.00 89.69 226 TYR A O 1
ATOM 1692 N N . ALA A 1 227 ? 0.681 16.377 17.860 1.00 88.62 227 ALA A N 1
ATOM 1693 C CA . ALA A 1 227 ? 1.907 16.442 17.077 1.00 88.62 227 ALA A CA 1
ATOM 1694 C C . ALA A 1 227 ? 3.040 15.647 17.733 1.00 88.62 227 ALA A C 1
ATOM 1696 O O . ALA A 1 227 ? 3.684 14.827 17.078 1.00 88.62 227 ALA A O 1
ATOM 1697 N N . LEU A 1 228 ? 3.246 15.831 19.041 1.00 90.69 228 LEU A N 1
ATOM 1698 C CA . LEU A 1 228 ? 4.289 15.125 19.779 1.00 90.69 228 LEU A CA 1
ATOM 1699 C C . LEU A 1 228 ? 4.043 13.610 19.798 1.00 90.69 228 LEU A C 1
ATOM 1701 O O . LEU A 1 228 ? 4.963 12.842 19.520 1.00 90.69 228 LEU A O 1
ATOM 1705 N N . ILE A 1 229 ? 2.808 13.178 20.074 1.00 92.44 229 ILE A N 1
ATOM 1706 C CA . ILE A 1 229 ? 2.435 11.755 20.057 1.00 92.44 229 ILE A CA 1
ATOM 1707 C C . ILE A 1 229 ? 2.663 11.160 18.665 1.00 92.44 229 ILE A C 1
ATOM 1709 O O . ILE A 1 229 ? 3.262 10.093 18.554 1.00 92.44 229 ILE A O 1
ATOM 1713 N N . SER A 1 230 ? 2.228 11.855 17.612 1.00 90.94 230 SER A N 1
ATOM 1714 C CA . SER A 1 230 ? 2.359 11.396 16.226 1.00 90.94 230 SER A CA 1
ATOM 1715 C C . SER A 1 230 ? 3.825 11.251 15.804 1.00 90.94 230 SER A C 1
ATOM 1717 O O . SER A 1 230 ? 4.205 10.228 15.232 1.00 90.94 230 SER A O 1
ATOM 1719 N N . ILE A 1 231 ? 4.679 12.221 16.155 1.00 90.69 231 ILE A N 1
ATOM 1720 C CA . ILE A 1 231 ? 6.125 12.165 15.882 1.00 90.69 231 ILE A CA 1
ATOM 1721 C C . ILE A 1 231 ? 6.772 10.998 16.633 1.00 90.69 231 ILE A C 1
ATOM 1723 O O . ILE A 1 231 ? 7.497 10.209 16.029 1.00 90.69 231 ILE A O 1
ATOM 1727 N N . VAL A 1 232 ? 6.498 10.848 17.933 1.00 92.38 232 VAL A N 1
ATOM 1728 C CA . VAL A 1 232 ? 7.068 9.758 18.743 1.00 92.38 232 VAL A CA 1
ATOM 1729 C C . VAL A 1 232 ? 6.620 8.396 18.216 1.00 92.38 232 VAL A C 1
ATOM 1731 O O . VAL A 1 232 ? 7.446 7.495 18.067 1.00 92.38 232 VAL A O 1
ATOM 1734 N N . ALA A 1 233 ? 5.338 8.246 17.884 1.00 90.12 233 ALA A N 1
ATOM 1735 C CA . ALA A 1 233 ? 4.808 7.018 17.310 1.00 90.12 233 ALA A CA 1
ATOM 1736 C C . ALA A 1 233 ? 5.471 6.685 15.962 1.00 90.12 233 ALA A C 1
ATOM 1738 O O . ALA A 1 233 ? 5.873 5.540 15.742 1.00 90.12 233 ALA A O 1
ATOM 1739 N N . GLY A 1 234 ? 5.663 7.683 15.095 1.00 89.62 234 GLY A N 1
ATOM 1740 C CA . GLY A 1 234 ? 6.392 7.527 13.836 1.00 89.62 234 GLY A CA 1
ATOM 1741 C C . GLY A 1 234 ? 7.853 7.108 14.038 1.00 89.62 234 GLY A C 1
ATOM 1742 O O . GLY A 1 234 ? 8.314 6.159 13.402 1.00 89.62 234 GLY A O 1
ATOM 1743 N N . CYS A 1 235 ? 8.564 7.723 14.989 1.00 90.25 235 CYS A N 1
ATOM 1744 C CA . CYS A 1 235 ? 9.924 7.324 15.364 1.00 90.25 235 CYS A CA 1
ATOM 1745 C C . CYS A 1 235 ? 9.987 5.861 15.831 1.00 90.25 235 CYS A C 1
ATOM 1747 O O . CYS A 1 235 ? 10.853 5.110 15.384 1.00 90.25 235 CYS A O 1
ATOM 1749 N N . ILE A 1 236 ? 9.060 5.427 16.693 1.00 89.69 236 ILE A N 1
ATOM 1750 C CA . ILE A 1 236 ? 9.000 4.037 17.180 1.00 89.69 236 ILE A CA 1
ATOM 1751 C C . ILE A 1 236 ? 8.820 3.059 16.013 1.00 89.69 236 ILE A C 1
ATOM 1753 O O . ILE A 1 236 ? 9.512 2.040 15.956 1.00 89.69 236 ILE A O 1
ATOM 1757 N N . MET A 1 237 ? 7.946 3.382 15.055 1.00 90.19 237 MET A N 1
ATOM 1758 C CA . MET A 1 237 ? 7.734 2.547 13.870 1.00 90.19 237 MET A CA 1
ATOM 1759 C C . MET A 1 237 ? 8.979 2.435 12.987 1.00 90.19 237 MET A C 1
ATOM 1761 O O . MET A 1 237 ? 9.201 1.380 12.398 1.00 90.19 237 MET A O 1
ATOM 1765 N N . LEU A 1 238 ? 9.806 3.479 12.906 1.00 90.19 238 LEU A N 1
ATOM 1766 C CA . LEU A 1 238 ? 11.030 3.455 12.101 1.00 90.19 238 LEU A CA 1
ATOM 1767 C C . LEU A 1 238 ? 12.196 2.742 12.780 1.00 90.19 238 LEU A C 1
ATOM 1769 O O . LEU A 1 238 ? 12.909 1.989 12.118 1.00 90.19 238 LEU A O 1
ATOM 1773 N N . PHE A 1 239 ? 12.389 2.949 14.083 1.00 91.12 239 PHE A N 1
ATOM 1774 C CA . PHE A 1 239 ? 13.483 2.315 14.824 1.00 91.12 239 PHE A CA 1
ATOM 1775 C C . PHE A 1 239 ? 13.173 0.869 15.227 1.00 91.12 239 PHE A C 1
ATOM 1777 O O . PHE A 1 239 ? 14.092 0.068 15.385 1.00 91.12 239 PHE A O 1
ATOM 1784 N N . SER A 1 240 ? 11.894 0.509 15.363 1.00 91.56 240 SER A N 1
ATOM 1785 C CA . SER A 1 240 ? 11.451 -0.850 15.690 1.00 91.56 240 SER A CA 1
ATOM 1786 C C . SER A 1 240 ? 10.323 -1.316 14.760 1.00 91.56 240 SER A C 1
ATOM 1788 O O . SER A 1 240 ? 9.183 -1.542 15.187 1.00 91.56 240 SER A O 1
ATOM 1790 N N . PRO A 1 241 ? 10.612 -1.487 13.460 1.00 87.19 241 PRO A N 1
ATOM 1791 C CA . PRO A 1 241 ? 9.592 -1.766 12.456 1.00 87.19 241 PRO A CA 1
ATOM 1792 C C . PRO A 1 241 ? 9.033 -3.187 12.596 1.00 87.19 241 PRO A C 1
ATOM 1794 O O . PRO A 1 241 ? 7.834 -3.397 12.441 1.00 87.19 241 PRO A O 1
ATOM 1797 N N . LEU A 1 242 ? 9.868 -4.162 12.971 1.00 88.12 242 LEU A N 1
ATOM 1798 C CA . LEU A 1 242 ? 9.462 -5.559 13.166 1.00 88.12 242 LEU A CA 1
ATOM 1799 C C . LEU A 1 242 ? 8.459 -5.709 14.317 1.00 88.12 242 LEU A C 1
ATOM 1801 O O . LEU A 1 242 ? 7.426 -6.352 14.144 1.00 88.12 242 LEU A O 1
ATOM 1805 N N . ALA A 1 243 ? 8.725 -5.078 15.465 1.00 88.12 243 ALA A N 1
ATOM 1806 C CA . ALA A 1 243 ? 7.800 -5.108 16.598 1.00 88.12 243 ALA A CA 1
ATOM 1807 C C . ALA A 1 243 ? 6.523 -4.308 16.299 1.00 88.12 243 ALA A C 1
ATOM 1809 O O . ALA A 1 243 ? 5.420 -4.745 16.628 1.00 88.12 243 ALA A O 1
ATOM 1810 N N . SER A 1 244 ? 6.661 -3.162 15.626 1.00 88.44 244 SER A N 1
ATOM 1811 C CA . SER A 1 244 ? 5.534 -2.284 15.294 1.00 88.44 244 SER A CA 1
ATOM 1812 C C . SER A 1 244 ? 4.611 -2.863 14.221 1.00 88.44 244 SER A C 1
ATOM 1814 O O . SER A 1 244 ? 3.418 -2.576 14.234 1.00 88.44 244 SER A O 1
ATOM 1816 N N . THR A 1 245 ? 5.122 -3.724 13.334 1.00 91.75 245 THR A N 1
ATOM 1817 C CA . THR A 1 245 ? 4.330 -4.352 12.264 1.00 91.75 245 THR A CA 1
ATOM 1818 C C . THR A 1 245 ? 3.148 -5.137 12.831 1.00 91.75 245 THR A C 1
ATOM 1820 O O . THR A 1 245 ? 2.038 -5.021 12.324 1.00 91.75 245 THR A O 1
ATOM 1823 N N . GLY A 1 246 ? 3.344 -5.897 13.915 1.00 90.44 246 GLY A N 1
ATOM 1824 C CA . GLY A 1 246 ? 2.255 -6.655 14.545 1.00 90.44 246 GLY A CA 1
ATOM 1825 C C . GLY A 1 246 ? 1.148 -5.751 15.094 1.00 90.44 246 GLY A C 1
ATOM 1826 O O . GLY A 1 246 ? -0.034 -5.988 14.848 1.00 90.44 246 GLY A O 1
ATOM 1827 N N . TRP A 1 247 ? 1.531 -4.667 15.773 1.00 91.06 247 TRP A N 1
ATOM 1828 C CA . TRP A 1 247 ? 0.588 -3.666 16.274 1.00 91.06 247 TRP A CA 1
ATOM 1829 C C . TRP A 1 247 ? -0.146 -2.950 15.147 1.00 91.06 247 TRP A C 1
ATOM 1831 O O . TRP A 1 247 ? -1.349 -2.729 15.247 1.00 91.06 247 TRP A O 1
ATOM 1841 N N . LEU A 1 248 ? 0.551 -2.630 14.059 1.00 91.00 248 LEU A N 1
ATOM 1842 C CA . LEU A 1 248 ? -0.041 -1.971 12.904 1.00 91.00 248 LEU A CA 1
ATOM 1843 C C . LEU A 1 248 ? -0.999 -2.897 12.155 1.00 91.00 248 LEU A C 1
ATOM 1845 O O . LEU A 1 248 ? -2.053 -2.451 11.728 1.00 91.00 248 LEU A O 1
ATOM 1849 N N . ILE A 1 249 ? -0.693 -4.188 12.050 1.00 92.50 249 ILE A N 1
ATOM 1850 C CA . ILE A 1 249 ? -1.615 -5.199 11.515 1.00 92.50 249 ILE A CA 1
ATOM 1851 C C . ILE A 1 249 ? -2.886 -5.265 12.370 1.00 92.50 249 ILE A C 1
ATOM 1853 O O . ILE A 1 249 ? -3.985 -5.290 11.821 1.00 92.50 249 ILE A O 1
ATOM 1857 N N . LEU A 1 250 ? -2.758 -5.238 13.700 1.00 92.81 250 LEU A N 1
ATOM 1858 C CA . LEU A 1 250 ? -3.901 -5.272 14.614 1.00 92.81 250 LEU A CA 1
ATOM 1859 C C . LEU A 1 250 ? -4.743 -3.989 14.532 1.00 92.81 250 LEU A C 1
ATOM 1861 O O . LEU A 1 250 ? -5.929 -4.038 14.212 1.00 92.81 250 LEU A O 1
ATOM 1865 N N . PHE A 1 251 ? -4.138 -2.831 14.799 1.00 92.00 251 PHE A N 1
ATOM 1866 C CA . PHE A 1 251 ? -4.834 -1.543 14.767 1.00 92.00 251 PHE A CA 1
ATOM 1867 C C . PHE A 1 251 ? -5.321 -1.201 13.363 1.00 92.00 251 PHE A C 1
ATOM 1869 O O . PHE A 1 251 ? -6.466 -0.792 13.193 1.00 92.00 251 PHE A O 1
ATOM 1876 N N . GLY A 1 252 ? -4.476 -1.414 12.358 1.00 90.25 252 GLY A N 1
ATOM 1877 C CA . GLY A 1 252 ? -4.794 -1.209 10.953 1.00 90.25 252 GLY A CA 1
ATOM 1878 C C . GLY A 1 252 ? -5.914 -2.128 10.493 1.00 90.25 252 GLY A C 1
ATOM 1879 O O . GLY A 1 252 ? -6.862 -1.637 9.898 1.00 90.25 252 GLY A O 1
ATOM 1880 N N . GLY A 1 253 ? -5.879 -3.421 10.829 1.00 91.94 253 GLY A N 1
ATOM 1881 C CA . GLY A 1 253 ? -6.952 -4.368 10.517 1.00 91.94 253 GLY A CA 1
ATOM 1882 C C . GLY A 1 253 ? -8.288 -3.965 11.143 1.00 91.94 253 GLY A C 1
ATOM 1883 O O . GLY A 1 253 ? -9.297 -3.888 10.442 1.00 91.94 253 GLY A O 1
ATOM 1884 N N . CYS A 1 254 ? -8.293 -3.614 12.433 1.00 94.50 254 CYS A N 1
ATOM 1885 C CA . CYS A 1 254 ? -9.485 -3.111 13.122 1.00 94.50 254 CYS A CA 1
ATOM 1886 C C . CYS A 1 254 ? -10.012 -1.811 12.499 1.00 94.50 254 CYS A C 1
ATOM 1888 O O . CYS A 1 254 ? -11.215 -1.678 12.269 1.00 94.50 254 CYS A O 1
ATOM 1890 N N . ALA A 1 255 ? -9.124 -0.865 12.184 1.00 92.44 255 ALA A N 1
ATOM 1891 C CA . ALA A 1 255 ? -9.486 0.385 11.525 1.00 92.44 255 ALA A CA 1
ATOM 1892 C C . ALA A 1 255 ? -10.071 0.135 10.129 1.00 92.44 255 ALA A C 1
ATOM 1894 O O . ALA A 1 255 ? -11.068 0.752 9.769 1.00 92.44 255 ALA A O 1
ATOM 1895 N N . LEU A 1 256 ? -9.511 -0.806 9.366 1.00 92.25 256 LEU A N 1
ATOM 1896 C CA . LEU A 1 256 ? -9.989 -1.176 8.033 1.00 92.25 256 LEU A CA 1
ATOM 1897 C C . LEU A 1 256 ? -11.409 -1.758 8.096 1.00 92.25 256 LEU A C 1
ATOM 1899 O O . LEU A 1 256 ? -12.263 -1.386 7.291 1.00 92.25 256 LEU A O 1
ATOM 1903 N N . VAL A 1 257 ? -11.699 -2.584 9.107 1.00 94.81 257 VAL A N 1
ATOM 1904 C CA . VAL A 1 257 ? -13.058 -3.080 9.375 1.00 94.81 257 VAL A CA 1
ATOM 1905 C C . VAL A 1 257 ? -13.998 -1.936 9.758 1.00 94.81 257 VAL A C 1
ATOM 1907 O O . VAL A 1 257 ? -15.071 -1.812 9.170 1.00 94.81 257 VAL A O 1
ATOM 1910 N N . ALA A 1 258 ? -13.607 -1.070 10.695 1.00 95.12 258 ALA A N 1
ATOM 1911 C CA . ALA A 1 258 ? -14.437 0.052 11.134 1.00 95.12 258 ALA A CA 1
ATOM 1912 C C . ALA A 1 258 ? -14.743 1.029 9.986 1.00 95.12 258 ALA A C 1
ATOM 1914 O O . ALA A 1 258 ? -15.901 1.386 9.765 1.00 95.12 258 ALA A O 1
ATOM 1915 N N . LEU A 1 259 ? -13.729 1.413 9.206 1.00 91.12 259 LEU A N 1
ATOM 1916 C CA . LEU A 1 259 ? -13.883 2.257 8.020 1.00 91.12 259 LEU A CA 1
ATOM 1917 C C . LEU A 1 259 ? -14.730 1.572 6.946 1.00 91.12 259 LEU A C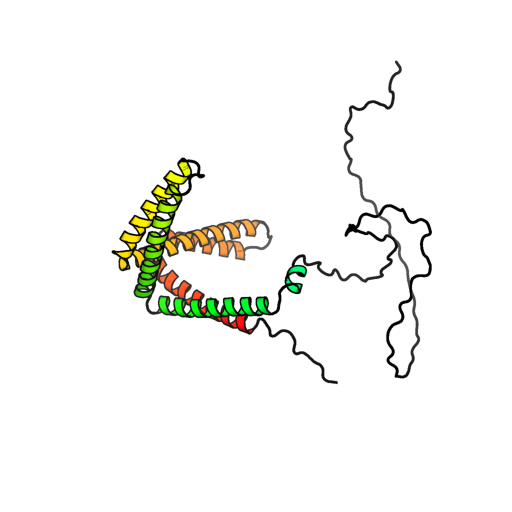 1
ATOM 1919 O O . LEU A 1 259 ? -15.544 2.237 6.306 1.00 91.12 259 LEU A O 1
ATOM 1923 N N . GLY A 1 260 ? -14.601 0.254 6.781 1.00 90.75 260 GLY A N 1
ATOM 1924 C CA . GLY A 1 260 ? -15.449 -0.529 5.889 1.00 90.75 260 GLY A CA 1
ATOM 1925 C C . GLY A 1 260 ? -16.921 -0.498 6.308 1.00 90.75 260 GLY A C 1
ATOM 1926 O O . GLY A 1 260 ? -17.788 -0.223 5.478 1.00 90.75 260 GLY A O 1
ATOM 1927 N N . ILE A 1 261 ? -17.213 -0.664 7.603 1.00 92.31 261 ILE A N 1
ATOM 1928 C CA . ILE A 1 261 ? -18.573 -0.524 8.153 1.00 92.31 261 ILE A CA 1
ATOM 1929 C C . ILE A 1 261 ? -19.102 0.891 7.898 1.00 92.31 261 ILE A C 1
ATOM 1931 O O . ILE A 1 261 ? -20.216 1.052 7.400 1.00 92.31 261 ILE A O 1
ATOM 1935 N N . VAL A 1 262 ? -18.303 1.925 8.175 1.00 91.25 262 VAL A N 1
ATOM 1936 C CA . VAL A 1 262 ? -18.685 3.325 7.929 1.00 91.25 262 VAL A CA 1
ATOM 1937 C C . VAL A 1 262 ? -18.961 3.578 6.443 1.00 91.25 262 VAL A C 1
ATOM 1939 O O . VAL A 1 262 ? -19.940 4.250 6.117 1.00 91.25 262 VAL A O 1
ATOM 1942 N N . ALA A 1 263 ? -18.149 3.034 5.534 1.00 87.56 263 ALA A N 1
ATOM 1943 C CA . ALA A 1 263 ? -18.349 3.159 4.091 1.00 87.56 263 ALA A CA 1
ATOM 1944 C C . ALA A 1 263 ? -19.654 2.491 3.633 1.00 87.56 263 ALA A C 1
ATOM 1946 O O . ALA A 1 263 ? -20.407 3.088 2.861 1.00 87.56 263 ALA A O 1
ATOM 1947 N N . ILE A 1 264 ? -19.971 1.309 4.170 1.00 88.12 264 ILE A N 1
ATOM 1948 C CA . ILE A 1 264 ? -21.240 0.616 3.914 1.00 88.12 264 ILE A CA 1
ATOM 1949 C C . ILE A 1 264 ? -22.423 1.436 4.439 1.00 88.12 264 ILE A C 1
ATOM 1951 O O . ILE A 1 264 ? -23.384 1.661 3.706 1.00 88.12 264 ILE A O 1
ATOM 1955 N N . VAL A 1 265 ? -22.351 1.939 5.677 1.00 87.81 265 VAL A N 1
ATOM 1956 C CA . VAL A 1 265 ? -23.403 2.800 6.242 1.00 87.81 265 VAL A CA 1
ATOM 1957 C C . VAL A 1 265 ? -23.605 4.021 5.351 1.00 87.81 265 VAL A C 1
ATOM 1959 O O . VAL A 1 265 ? -24.727 4.281 4.933 1.00 87.81 265 VAL A O 1
ATOM 1962 N N . ARG A 1 266 ? -22.533 4.727 4.973 1.00 81.75 266 ARG A N 1
ATOM 1963 C CA . ARG A 1 266 ? -22.614 5.885 4.068 1.00 81.75 266 ARG A CA 1
ATOM 1964 C C . ARG A 1 266 ? -23.244 5.521 2.724 1.00 81.75 266 ARG A C 1
ATOM 1966 O O . ARG A 1 266 ? -24.092 6.275 2.252 1.00 81.75 266 ARG A O 1
ATOM 1973 N N . ALA A 1 267 ? -22.905 4.371 2.141 1.00 80.44 267 ALA A N 1
ATOM 1974 C CA . ALA A 1 267 ? -23.509 3.894 0.896 1.00 80.44 267 ALA A CA 1
ATOM 1975 C C . ALA A 1 267 ? -25.037 3.731 1.002 1.00 80.44 267 ALA A C 1
ATOM 1977 O O . ALA A 1 267 ? -25.748 4.045 0.045 1.00 80.44 267 ALA A O 1
ATOM 1978 N N . PHE A 1 268 ? -25.543 3.311 2.167 1.00 77.56 268 PHE A N 1
ATOM 1979 C CA . PHE A 1 268 ? -26.980 3.216 2.444 1.00 77.56 268 PHE A CA 1
ATOM 1980 C C . PHE A 1 268 ? -27.626 4.552 2.856 1.00 77.56 268 PHE A C 1
ATOM 1982 O O . PHE A 1 268 ? -28.815 4.754 2.601 1.00 77.56 268 PHE A O 1
ATOM 1989 N N . THR A 1 269 ? -26.883 5.472 3.479 1.00 68.25 269 THR A N 1
ATOM 1990 C CA . THR A 1 269 ? -27.411 6.768 3.949 1.00 68.25 269 THR A CA 1
ATOM 1991 C C . THR A 1 269 ? -27.488 7.816 2.836 1.00 68.25 269 THR A C 1
ATOM 1993 O O . THR A 1 269 ? -28.420 8.627 2.825 1.00 68.25 269 THR A O 1
ATOM 1996 N N . PHE A 1 270 ? -26.574 7.794 1.855 1.00 56.09 270 PHE A N 1
ATOM 1997 C CA . PHE A 1 270 ? -26.730 8.577 0.627 1.00 56.09 270 PHE A CA 1
ATOM 1998 C C . PHE A 1 270 ? -28.056 8.155 -0.029 1.00 56.09 270 PHE A C 1
ATOM 2000 O O . PHE A 1 270 ? -28.194 7.028 -0.485 1.00 56.09 270 PHE A O 1
ATOM 2007 N N . GLY A 1 271 ? -29.054 9.048 -0.056 1.00 53.34 271 GLY A N 1
ATOM 2008 C CA . GLY A 1 271 ? -30.390 8.793 -0.625 1.00 53.34 271 GLY A CA 1
ATOM 2009 C C . GLY A 1 271 ? -31.568 8.886 0.333 1.00 53.34 271 GLY A C 1
ATOM 2010 O O . GLY A 1 271 ? -32.705 8.891 -0.132 1.00 53.34 271 GLY A O 1
ATOM 2011 N N . LYS A 1 272 ? -31.323 9.027 1.637 1.00 54.69 272 LYS A N 1
ATOM 2012 C CA . LYS A 1 272 ? -32.377 9.187 2.648 1.00 54.69 272 LYS A CA 1
ATOM 2013 C C . LYS A 1 272 ? -32.609 10.652 3.047 1.00 54.69 272 LYS A C 1
ATOM 2015 O O . LYS A 1 272 ? -32.859 10.942 4.209 1.00 54.69 272 LYS A O 1
ATOM 2020 N N . VAL A 1 273 ? -32.544 11.583 2.091 1.00 49.50 273 VAL A N 1
ATOM 2021 C CA . VAL A 1 273 ? -32.950 12.983 2.308 1.00 49.50 273 VAL A CA 1
ATOM 2022 C C . VAL A 1 273 ? -34.340 13.183 1.700 1.00 49.50 273 VAL A C 1
ATOM 2024 O O . VAL A 1 273 ? -34.483 13.259 0.485 1.00 49.50 273 VAL A O 1
ATOM 2027 N N . GLY A 1 274 ? -35.361 13.230 2.566 1.00 44.53 274 GLY A N 1
ATOM 2028 C CA . GLY A 1 274 ? -36.627 13.917 2.285 1.00 44.53 274 GLY A CA 1
ATOM 2029 C C . GLY A 1 274 ? -37.845 13.096 1.834 1.00 44.53 274 GLY A C 1
ATOM 2030 O O . GLY A 1 274 ? -38.452 13.432 0.827 1.00 44.53 274 GLY A O 1
ATOM 2031 N N . LYS A 1 275 ? -38.318 12.115 2.616 1.00 44.66 275 LYS A N 1
ATOM 2032 C CA . LYS A 1 275 ? -39.781 11.918 2.748 1.00 44.66 275 LYS A CA 1
ATOM 2033 C C . LYS A 1 275 ? -40.238 12.632 4.018 1.00 44.66 275 LYS A C 1
ATOM 2035 O O . LYS A 1 275 ? -40.559 11.989 5.010 1.00 44.66 275 LYS A O 1
ATOM 2040 N N . SER A 1 276 ? -40.211 13.962 4.000 1.00 47.84 276 SER A N 1
ATOM 2041 C CA . SER A 1 276 ? -40.900 14.755 5.016 1.00 47.84 276 SER A CA 1
ATOM 2042 C C . SER A 1 276 ? -42.112 15.422 4.382 1.00 47.84 276 SER A C 1
ATOM 2044 O O . SER A 1 276 ? -41.975 16.291 3.530 1.00 47.84 276 SER A O 1
ATOM 2046 N N . GLY A 1 277 ? -43.287 14.944 4.793 1.00 47.91 277 GLY A N 1
ATOM 2047 C CA . GLY A 1 277 ? -44.490 15.751 4.969 1.00 47.91 277 GLY A CA 1
ATOM 2048 C C . GLY A 1 277 ? -45.193 16.308 3.732 1.00 47.91 277 GLY A C 1
ATOM 2049 O O . GLY A 1 277 ? -44.988 17.456 3.364 1.00 47.91 277 GLY A O 1
ATOM 2050 N N . LYS A 1 278 ? -46.213 15.590 3.251 1.00 39.06 278 LYS A N 1
ATOM 2051 C CA . LYS A 1 278 ? -47.477 16.252 2.895 1.00 39.06 278 LYS A CA 1
ATOM 2052 C C . LYS A 1 278 ? -48.649 15.423 3.417 1.00 39.06 278 LYS A C 1
ATOM 2054 O O . LYS A 1 278 ? -49.181 14.559 2.734 1.00 39.06 278 LYS A O 1
ATOM 2059 N N . LYS A 1 279 ? -48.990 15.653 4.690 1.00 48.19 279 LYS A N 1
ATOM 2060 C CA . LYS A 1 279 ? -50.371 15.510 5.156 1.00 48.19 279 LYS A CA 1
ATOM 2061 C C . LYS A 1 279 ? -51.039 16.854 4.906 1.00 48.19 279 LYS A C 1
ATOM 2063 O O . LYS A 1 279 ? -50.670 17.819 5.573 1.00 48.19 279 LYS A O 1
ATOM 2068 N N . ARG A 1 280 ? -51.960 16.893 3.953 1.00 40.50 280 ARG A N 1
ATOM 2069 C CA . ARG A 1 280 ? -53.217 17.650 3.949 1.00 40.50 280 ARG A CA 1
ATOM 2070 C C . ARG A 1 280 ? -53.899 17.376 2.622 1.00 40.50 280 ARG A C 1
ATOM 2072 O O . ARG A 1 280 ? -53.220 17.571 1.591 1.00 40.50 280 ARG A O 1
#

Sequence (280 aa):
MNPGNPNDPSQPPQPGYGAYAPSQQAQQSQQQDGPQSGGPDAEQTPRYSGNPYGNPYGNPYGYPYGNPYGYDPNSHSNDSGEWEPVSPFKLVESWLPQRAKNAIRGVYGVLGVMAIVLGIALLIWPGVTLKIAAVALGAYFVISGVIRIVTAIVELGLPGGWRVLDILVGLLLTVGGVVMLKNATLSGAMLAVLVTMVVGLGWMMEGVMALVESWHMPSSAWAVIYALISIVAGCIMLFSPLASTGWLILFGGCALVALGIVAIVRAFTFGKVGKSGKKR

Secondary structure (DSSP, 8-state):
-----S-----PPPPPP----------------------------------S---S---S---S---S----TT------S------TTHHHHTT--HHHHHHHHHHHHHHHHHHHHHHHHHHH-HHHHHHHHHHHHHHHHHHHHHHHHHHHHH-TTS-HHHHHHHHHHHHHHHHHHHHHHHTHHHHHHHHHHHHHHHHHHHHHHHHHHHHHHHTTSTT-HHHHHHHHHHHHHHHHHHHSHHHHHHHHHHHHHHHHHHHHHHHHHHHHHTT---------